Protein AF-A0A8J3I7W9-F1 (afdb_monomer_lite)

Foldseek 3Di:
DFKWKDKADWKFKPDADDPLLQVQQQLLQVAFDDQFDVVLCVPFDQPSCVVLPHDCDGSSRSGRGDDDPVVVVVGHDPVVVVVVVCVVVVNDDDDRDCDQHGGAQFHQDDNRRITDGNRDIRDGSNLVSLLVCLVPPQVVVPMFIFDKMWMAIPVGFTWMWGADRSDTDTGGPPPPPDDDDPDPDDQPFFDKDKAKAQAEDPVRCVLLVVQVKDWAFPDVVSTIIIIIHRARPCCCVVPVDGQWDQDPAAAIGRVVSRFTWGFPDPPPDDDPPCPDPVCVPRYGHYTGGVVVDDDPPPPDDDDPPDDDDDD

pLDDT: mean 76.32, std 18.34, range [37.91, 98.06]

Organism: NCBI:txid2778364

Radius of gyration: 23.94 Å; chains: 1; bounding box: 58×80×58 Å

Structure (mmCIF, N/CA/C/O backbone):
data_AF-A0A8J3I7W9-F1
#
_entry.id   AF-A0A8J3I7W9-F1
#
loop_
_atom_site.group_PDB
_atom_site.id
_atom_site.type_symbol
_atom_site.label_atom_id
_atom_site.label_alt_id
_atom_site.label_comp_id
_atom_site.label_asym_id
_atom_site.label_entity_id
_atom_site.label_seq_id
_atom_site.pdbx_PDB_ins_code
_atom_site.Cartn_x
_atom_site.Cartn_y
_atom_site.Cartn_z
_atom_site.occupancy
_atom_site.B_iso_or_equiv
_atom_site.auth_seq_id
_atom_site.auth_comp_id
_atom_site.auth_asym_id
_atom_site.auth_atom_id
_atom_site.pdbx_PDB_model_num
ATOM 1 N N . MET A 1 1 ? 22.802 6.403 -8.509 1.00 45.03 1 MET A N 1
ATOM 2 C CA . MET A 1 1 ? 22.038 6.457 -9.773 1.00 45.03 1 MET A CA 1
ATOM 3 C C . MET A 1 1 ? 20.925 5.438 -9.642 1.00 45.03 1 MET A C 1
ATOM 5 O O . MET A 1 1 ? 21.247 4.291 -9.366 1.00 45.03 1 MET A O 1
ATOM 9 N N . GLY A 1 2 ? 19.664 5.871 -9.672 1.00 52.25 2 GLY A N 1
ATOM 10 C CA . GLY A 1 2 ? 18.525 4.951 -9.633 1.00 52.25 2 GLY A CA 1
ATOM 11 C C . GLY A 1 2 ? 18.174 4.501 -11.043 1.00 52.25 2 GLY A C 1
ATOM 12 O O . GLY A 1 2 ? 18.431 5.254 -11.973 1.00 52.25 2 GLY A O 1
ATOM 13 N N . TYR A 1 3 ? 17.672 3.278 -11.182 1.00 67.12 3 TYR A N 1
ATOM 14 C CA . TYR A 1 3 ? 17.118 2.776 -12.436 1.00 67.12 3 TYR A CA 1
ATOM 15 C C . TYR A 1 3 ? 15.605 2.870 -12.311 1.00 67.12 3 TYR A C 1
ATOM 17 O O . TYR A 1 3 ? 15.030 2.114 -11.519 1.00 67.12 3 TYR A O 1
ATOM 25 N N . ASP A 1 4 ? 14.969 3.785 -13.039 1.00 80.94 4 ASP A N 1
ATOM 26 C CA . ASP A 1 4 ? 13.511 3.835 -13.031 1.00 80.94 4 ASP A CA 1
ATOM 27 C C . ASP A 1 4 ? 12.935 2.722 -13.911 1.00 80.94 4 ASP A C 1
ATOM 29 O O . ASP A 1 4 ? 13.456 2.374 -14.975 1.00 80.94 4 ASP A O 1
ATOM 33 N N . ARG A 1 5 ? 11.878 2.085 -13.400 1.00 86.25 5 ARG A N 1
ATOM 34 C CA . ARG A 1 5 ? 11.118 1.052 -14.102 1.00 86.25 5 ARG A CA 1
ATOM 35 C C . ARG A 1 5 ? 9.643 1.371 -13.985 1.00 86.25 5 ARG A C 1
ATOM 37 O O . ARG A 1 5 ? 9.136 1.549 -12.882 1.00 86.25 5 ARG A O 1
ATOM 44 N N . THR A 1 6 ? 8.964 1.390 -15.121 1.00 89.00 6 THR A N 1
ATOM 45 C CA . THR A 1 6 ? 7.510 1.502 -15.198 1.00 89.00 6 THR A CA 1
ATOM 46 C C . THR A 1 6 ? 6.916 0.106 -15.258 1.00 89.00 6 THR A C 1
ATOM 48 O O . THR A 1 6 ? 7.375 -0.717 -16.047 1.00 89.00 6 THR A O 1
ATOM 51 N N . PHE A 1 7 ? 5.882 -0.161 -14.463 1.00 92.50 7 PHE A N 1
ATOM 52 C CA . PHE A 1 7 ? 5.172 -1.439 -14.462 1.00 92.50 7 PHE A CA 1
ATOM 53 C C . PHE A 1 7 ? 3.758 -1.260 -15.023 1.00 92.50 7 PHE A C 1
ATOM 55 O O . PHE A 1 7 ? 3.056 -0.316 -14.668 1.00 92.50 7 PHE A O 1
ATOM 62 N N . ARG A 1 8 ? 3.317 -2.163 -15.904 1.00 91.75 8 ARG A N 1
ATOM 63 C CA . ARG A 1 8 ? 1.989 -2.118 -16.535 1.00 91.75 8 ARG A CA 1
ATOM 64 C C . ARG A 1 8 ? 1.266 -3.451 -16.390 1.00 91.75 8 ARG A C 1
ATOM 66 O O . ARG A 1 8 ? 1.802 -4.501 -16.745 1.00 91.75 8 ARG A O 1
ATOM 73 N N . GLY A 1 9 ? 0.030 -3.389 -15.905 1.00 92.25 9 GLY A N 1
ATOM 74 C CA . GLY A 1 9 ? -0.808 -4.550 -15.607 1.00 92.25 9 GLY A CA 1
ATOM 75 C C . GLY A 1 9 ? -0.989 -4.770 -14.107 1.00 92.25 9 GLY A C 1
ATOM 76 O O . GLY A 1 9 ? -0.618 -3.934 -13.283 1.00 92.25 9 GLY A O 1
ATOM 77 N N . PHE A 1 10 ? -1.571 -5.912 -13.759 1.00 95.69 10 PHE A N 1
ATOM 78 C CA . PHE A 1 10 ? -1.872 -6.301 -12.386 1.00 95.69 10 PHE A CA 1
ATOM 79 C C . PHE A 1 10 ? -1.872 -7.824 -12.248 1.00 95.69 10 PHE A C 1
ATOM 81 O O . PHE A 1 10 ? -2.013 -8.560 -13.226 1.00 95.69 10 PHE A O 1
ATOM 88 N N . PHE A 1 11 ? -1.740 -8.287 -11.012 1.00 96.19 11 PHE A N 1
ATOM 89 C CA . PHE A 1 11 ? -1.924 -9.682 -10.643 1.00 96.19 11 PHE A CA 1
ATOM 90 C C . PHE A 1 11 ? -3.308 -9.852 -10.020 1.00 96.19 11 PHE A C 1
ATOM 92 O O . PHE A 1 11 ? -3.643 -9.152 -9.067 1.00 96.19 11 PHE A O 1
ATOM 99 N N . GLY A 1 12 ? -4.116 -10.756 -10.560 1.00 95.88 12 GLY A N 1
ATOM 100 C CA . GLY A 1 12 ? -5.440 -11.071 -10.042 1.00 95.88 12 GLY A CA 1
ATOM 101 C C . GLY A 1 12 ? -5.366 -11.973 -8.815 1.00 95.88 12 GLY A C 1
ATOM 102 O O . GLY A 1 12 ? -4.557 -12.903 -8.762 1.00 95.88 12 GLY A O 1
ATOM 103 N N . LEU A 1 13 ? -6.238 -11.698 -7.850 1.00 96.69 13 LEU A N 1
ATOM 104 C CA . LEU A 1 13 ? -6.523 -12.577 -6.724 1.00 96.69 13 LEU A CA 1
ATOM 105 C C . LEU A 1 13 ? -7.702 -13.490 -7.073 1.00 96.69 13 LEU A C 1
ATOM 107 O O . LEU A 1 13 ? -8.622 -13.094 -7.788 1.00 96.69 13 LEU A O 1
ATOM 111 N N . ASP A 1 14 ? -7.698 -14.709 -6.542 1.00 96.00 14 ASP A N 1
ATOM 112 C CA . ASP A 1 14 ? -8.784 -15.682 -6.723 1.00 96.00 14 ASP A CA 1
ATOM 113 C C . ASP A 1 14 ? -10.120 -15.232 -6.102 1.00 96.00 14 ASP A C 1
ATOM 115 O O . ASP A 1 14 ? -11.193 -15.679 -6.512 1.00 96.00 14 ASP A O 1
ATOM 119 N N . LYS A 1 15 ? -10.056 -14.328 -5.122 1.00 96.56 15 LYS A N 1
ATOM 120 C CA . LYS A 1 15 ? -11.194 -13.683 -4.459 1.00 96.56 15 LYS A CA 1
ATOM 121 C C . LYS A 1 15 ? -10.769 -12.329 -3.885 1.00 96.56 15 LYS A C 1
ATOM 123 O O . LYS A 1 15 ? -9.585 -12.085 -3.664 1.00 96.56 15 LYS A O 1
ATOM 128 N N . ALA A 1 16 ? -11.738 -11.452 -3.628 1.00 97.25 16 ALA A N 1
ATOM 129 C CA . ALA A 1 16 ? -11.467 -10.138 -3.050 1.00 97.25 16 ALA A CA 1
ATOM 130 C C . ALA A 1 16 ? -10.893 -10.247 -1.626 1.00 97.25 16 ALA A C 1
ATOM 132 O O . ALA A 1 16 ? -11.399 -11.029 -0.817 1.00 97.25 16 ALA A O 1
ATOM 133 N N . LEU A 1 17 ? -9.878 -9.433 -1.320 1.00 96.94 17 LEU A N 1
ATOM 134 C CA . LEU A 1 17 ? -9.385 -9.229 0.043 1.00 96.94 17 LEU A CA 1
ATOM 135 C C . LEU A 1 17 ? -10.518 -8.761 0.960 1.00 96.94 17 LEU A C 1
ATOM 137 O O . LEU A 1 17 ? -11.360 -7.956 0.558 1.00 96.94 17 LEU A O 1
ATOM 141 N N . GLN A 1 18 ? -10.488 -9.197 2.219 1.00 97.25 18 GLN A N 1
ATOM 142 C CA . GLN A 1 18 ? -11.344 -8.590 3.236 1.00 97.25 18 GLN A CA 1
ATOM 143 C C . GLN A 1 18 ? -10.981 -7.104 3.411 1.00 97.25 18 GLN A C 1
ATOM 145 O O . GLN A 1 18 ? -9.807 -6.743 3.233 1.00 97.25 18 GLN A O 1
ATOM 150 N N . PRO A 1 19 ? -11.941 -6.234 3.773 1.00 95.94 19 PRO A N 1
ATOM 151 C CA . PRO A 1 19 ? -11.688 -4.803 3.940 1.00 95.94 19 PRO A CA 1
ATOM 152 C C . PRO A 1 19 ? -10.498 -4.499 4.859 1.00 95.94 19 PRO A C 1
ATOM 154 O O . PRO A 1 19 ? -9.655 -3.663 4.533 1.00 95.94 19 PRO A O 1
ATOM 157 N N . GLU A 1 20 ? -10.368 -5.237 5.959 1.00 96.06 20 GLU A N 1
ATOM 158 C CA . GLU A 1 20 ? -9.312 -5.083 6.960 1.00 96.06 20 GLU A CA 1
ATOM 159 C C . GLU A 1 20 ? -7.936 -5.474 6.406 1.00 96.06 20 GLU A C 1
ATOM 161 O O . GLU A 1 20 ? -6.943 -4.789 6.646 1.00 96.06 20 GLU A O 1
ATOM 166 N N . GLN A 1 21 ? -7.879 -6.540 5.603 1.00 98.06 21 GLN A N 1
ATOM 167 C CA . GLN A 1 21 ? -6.661 -6.993 4.925 1.00 98.06 21 GLN A CA 1
ATOM 168 C C . GLN A 1 21 ? -6.229 -6.005 3.843 1.00 98.06 21 GLN A C 1
ATOM 170 O O . GLN A 1 21 ? -5.045 -5.685 3.732 1.00 98.06 21 GLN A O 1
ATOM 175 N N . SER A 1 22 ? -7.184 -5.474 3.071 1.00 96.94 22 SER A N 1
ATOM 176 C CA . SER A 1 22 ? -6.886 -4.431 2.092 1.00 96.94 22 SER A CA 1
ATOM 177 C C . SER A 1 22 ? -6.396 -3.153 2.770 1.00 96.94 22 SER A C 1
ATOM 179 O O . SER A 1 22 ? -5.474 -2.530 2.246 1.00 96.94 22 SER A O 1
ATOM 181 N N . ALA A 1 23 ? -6.990 -2.751 3.896 1.00 95.06 23 ALA A N 1
ATOM 182 C CA . ALA A 1 23 ? -6.557 -1.580 4.654 1.00 95.06 23 ALA A CA 1
ATOM 183 C C . ALA A 1 23 ? -5.145 -1.775 5.225 1.00 95.06 23 ALA A C 1
ATOM 185 O O . ALA A 1 23 ? -4.295 -0.899 5.067 1.00 95.06 23 ALA A O 1
ATOM 186 N N . TYR A 1 24 ? -4.867 -2.949 5.804 1.00 97.88 24 TYR A N 1
ATOM 187 C CA . TYR A 1 24 ? -3.535 -3.306 6.289 1.00 97.88 24 TYR A CA 1
ATOM 188 C C . TYR A 1 24 ? -2.482 -3.242 5.178 1.00 97.88 24 TYR A C 1
ATOM 190 O O . TYR A 1 24 ? -1.475 -2.562 5.344 1.00 97.88 24 TYR A O 1
ATOM 198 N N . LEU A 1 25 ? -2.714 -3.894 4.030 1.00 97.75 25 LEU A N 1
ATOM 199 C CA . LEU A 1 25 ? -1.736 -3.917 2.937 1.00 97.75 25 LEU A CA 1
ATOM 200 C C . LEU A 1 25 ? -1.480 -2.527 2.343 1.00 97.75 25 LEU A C 1
ATOM 202 O O . LEU A 1 25 ? -0.339 -2.216 2.022 1.00 97.75 25 LEU A O 1
ATOM 206 N N . ARG A 1 26 ? -2.505 -1.672 2.234 1.00 95.19 26 ARG A N 1
ATOM 207 C CA . ARG A 1 26 ? -2.312 -0.272 1.813 1.00 95.19 26 ARG A CA 1
ATOM 208 C C . ARG A 1 26 ? -1.431 0.484 2.797 1.00 95.19 26 ARG A C 1
ATOM 210 O O . ARG A 1 26 ? -0.467 1.132 2.397 1.00 95.19 26 ARG A O 1
ATOM 217 N N . ARG A 1 27 ? -1.717 0.352 4.093 1.00 94.56 27 ARG A N 1
ATOM 218 C CA . ARG A 1 27 ? -0.902 1.006 5.112 1.00 94.56 27 ARG A CA 1
ATOM 219 C C . ARG A 1 27 ? 0.531 0.482 5.103 1.00 94.56 27 ARG A C 1
ATOM 221 O O . ARG A 1 27 ? 1.465 1.268 5.191 1.00 94.56 27 ARG A O 1
ATOM 228 N N . PHE A 1 28 ? 0.702 -0.828 4.958 1.00 96.12 28 PHE A N 1
ATOM 229 C CA . PHE A 1 28 ? 2.002 -1.478 4.848 1.00 96.12 28 PHE A CA 1
ATOM 230 C C . PHE A 1 28 ? 2.850 -0.846 3.737 1.00 96.12 28 PHE A C 1
ATOM 232 O O . PHE A 1 28 ? 3.983 -0.460 4.001 1.00 96.12 28 PHE A O 1
ATOM 239 N N . THR A 1 29 ? 2.286 -0.646 2.541 1.00 94.06 29 THR A N 1
ATOM 240 C CA . THR A 1 29 ? 2.997 -0.046 1.395 1.00 94.06 29 THR A CA 1
ATOM 241 C C . THR A 1 29 ? 3.353 1.433 1.574 1.00 94.06 29 THR A C 1
ATOM 243 O O . THR A 1 29 ? 4.375 1.891 1.072 1.00 94.06 29 THR A O 1
ATOM 246 N N . GLU A 1 30 ? 2.560 2.190 2.338 1.00 90.56 30 GLU A N 1
ATOM 247 C CA . GLU A 1 30 ? 2.842 3.606 2.628 1.00 90.56 30 GLU A CA 1
ATOM 248 C C . GLU A 1 30 ? 4.037 3.799 3.564 1.00 90.56 30 GLU A C 1
ATOM 250 O O . GLU A 1 30 ? 4.596 4.898 3.659 1.00 90.56 30 GLU A O 1
ATOM 255 N N . MET A 1 31 ? 4.423 2.757 4.298 1.00 89.31 31 MET A N 1
ATOM 256 C CA . MET A 1 31 ? 5.485 2.861 5.281 1.00 89.31 31 MET A CA 1
ATOM 257 C C . MET A 1 31 ? 6.861 2.615 4.678 1.00 89.31 31 MET A C 1
ATOM 259 O O . MET A 1 31 ? 7.044 1.959 3.654 1.00 89.31 31 MET A O 1
ATOM 263 N N . ARG A 1 32 ? 7.874 3.142 5.365 1.00 88.25 32 ARG A N 1
ATOM 264 C CA . ARG A 1 32 ? 9.252 2.729 5.135 1.00 88.25 32 ARG A CA 1
ATOM 265 C C . ARG A 1 32 ? 9.526 1.447 5.921 1.00 88.25 32 ARG A C 1
ATOM 267 O O . ARG A 1 32 ? 9.362 1.416 7.147 1.00 88.25 32 ARG A O 1
ATOM 274 N N . HIS A 1 33 ? 9.979 0.416 5.220 1.00 89.25 33 HIS A N 1
ATOM 275 C CA . HIS A 1 33 ? 10.367 -0.859 5.808 1.00 89.25 33 HIS A CA 1
ATOM 276 C C . HIS A 1 33 ? 11.835 -0.817 6.217 1.00 89.25 33 HIS A C 1
ATOM 278 O O . HIS A 1 33 ? 12.742 -0.812 5.386 1.00 89.25 33 HIS A O 1
ATOM 284 N N . VAL A 1 34 ? 12.042 -0.744 7.524 1.00 85.69 34 VAL A N 1
ATOM 285 C CA . VAL A 1 34 ? 13.330 -0.872 8.197 1.00 85.69 34 VAL A CA 1
ATOM 286 C C . VAL A 1 34 ? 13.111 -1.754 9.423 1.00 85.69 34 VAL A C 1
ATOM 288 O O . VAL A 1 34 ? 12.000 -1.736 9.973 1.00 85.69 34 VAL A O 1
ATOM 291 N N . PRO A 1 35 ? 14.113 -2.547 9.834 1.00 85.44 35 PRO A N 1
ATOM 292 C CA . PRO A 1 35 ? 14.111 -3.162 11.149 1.00 85.44 35 PRO A CA 1
ATOM 293 C C . PRO A 1 35 ? 13.814 -2.123 12.227 1.00 85.44 35 PRO A C 1
ATOM 295 O O . PRO A 1 35 ? 14.180 -0.959 12.119 1.00 85.44 35 PRO A O 1
ATOM 298 N N . ARG A 1 36 ? 13.099 -2.527 13.264 1.00 85.38 36 ARG A N 1
ATOM 299 C CA . ARG A 1 36 ? 12.769 -1.664 14.395 1.00 85.38 36 ARG A CA 1
ATOM 300 C C . ARG A 1 36 ? 12.924 -2.440 15.685 1.00 85.38 36 ARG A C 1
ATOM 302 O O . ARG A 1 36 ? 12.766 -3.659 15.722 1.00 85.38 36 ARG A O 1
ATOM 309 N N . ASN A 1 37 ? 13.209 -1.720 16.761 1.00 85.38 37 ASN A N 1
ATOM 310 C CA . ASN A 1 37 ? 13.285 -2.298 18.090 1.00 85.38 37 ASN A CA 1
ATOM 311 C C . ASN A 1 37 ? 11.894 -2.781 18.537 1.00 85.38 37 ASN A C 1
ATOM 313 O O . ASN A 1 37 ? 11.012 -1.987 18.869 1.00 85.38 37 ASN A O 1
ATOM 317 N N . GLU A 1 38 ? 11.711 -4.101 18.569 1.00 85.69 38 GLU A N 1
ATOM 318 C CA . GLU A 1 38 ? 10.443 -4.734 18.933 1.00 85.69 38 GLU A CA 1
ATOM 319 C C . GLU A 1 38 ? 9.966 -4.378 20.343 1.00 85.69 38 GLU A C 1
ATOM 321 O O . GLU A 1 38 ? 8.763 -4.278 20.573 1.00 85.69 38 GLU A O 1
ATOM 326 N N . GLU A 1 39 ? 10.882 -4.207 21.300 1.00 87.19 39 GLU A N 1
ATOM 327 C CA . GLU A 1 39 ? 10.522 -3.910 22.687 1.00 87.19 39 GLU A CA 1
ATOM 328 C C . GLU A 1 39 ? 9.852 -2.542 22.797 1.00 87.19 39 GLU A C 1
ATOM 330 O O . GLU A 1 39 ? 8.829 -2.412 23.469 1.00 87.19 39 GLU A O 1
ATOM 335 N N . LEU A 1 40 ? 10.371 -1.558 22.062 1.00 88.12 40 LEU A N 1
ATOM 336 C CA . LEU A 1 40 ? 9.781 -0.227 21.985 1.00 88.12 40 LEU A CA 1
ATOM 337 C C . LEU A 1 40 ? 8.457 -0.240 21.203 1.00 88.12 40 LEU A C 1
ATOM 339 O O . LEU A 1 40 ? 7.496 0.412 21.611 1.00 88.12 40 LEU A O 1
ATOM 343 N N . LEU A 1 41 ? 8.363 -1.039 20.132 1.00 90.19 41 LEU A N 1
ATOM 344 C CA . LEU A 1 41 ? 7.139 -1.166 19.330 1.00 90.19 41 LEU A CA 1
ATOM 345 C C . LEU A 1 41 ? 5.957 -1.779 20.096 1.00 90.19 41 LEU A C 1
ATOM 347 O O . LEU A 1 41 ? 4.811 -1.463 19.784 1.00 90.19 41 LEU A O 1
ATOM 351 N N . ARG A 1 42 ? 6.191 -2.634 21.104 1.00 90.25 42 ARG A N 1
ATOM 352 C CA . ARG A 1 42 ? 5.105 -3.265 21.888 1.00 90.25 42 ARG A CA 1
ATOM 353 C C . ARG A 1 42 ? 4.186 -2.257 22.576 1.00 90.25 42 ARG A C 1
ATOM 355 O O . ARG A 1 42 ? 3.028 -2.583 22.821 1.00 90.25 42 ARG A O 1
ATOM 362 N N . GLY A 1 43 ? 4.697 -1.069 22.900 1.00 89.31 43 GLY A N 1
ATOM 363 C CA . GLY A 1 43 ? 3.921 0.000 23.525 1.00 89.31 43 GLY A CA 1
ATOM 364 C C . GLY A 1 43 ? 3.102 0.843 22.546 1.00 89.31 43 GLY A C 1
ATOM 365 O O . GLY A 1 43 ? 2.327 1.684 22.994 1.00 89.31 43 GLY A O 1
ATOM 366 N N . ILE A 1 44 ? 3.266 0.647 21.234 1.00 92.12 44 ILE A N 1
ATOM 367 C CA . ILE A 1 44 ? 2.685 1.519 20.211 1.00 92.12 44 ILE A CA 1
ATOM 368 C C . ILE A 1 44 ? 1.432 0.864 19.608 1.00 92.12 44 ILE A C 1
ATOM 370 O O . ILE A 1 44 ? 1.502 -0.279 19.142 1.00 92.12 44 ILE A O 1
ATOM 374 N N . PRO A 1 45 ? 0.278 1.561 19.590 1.00 93.00 45 PRO A N 1
ATOM 375 C CA . PRO A 1 45 ? -0.937 1.047 18.973 1.00 93.00 45 PRO A CA 1
ATOM 376 C C . PRO A 1 45 ? -0.759 0.746 17.482 1.00 93.00 45 PRO A C 1
ATOM 378 O O . PRO A 1 45 ? -0.299 1.580 16.704 1.00 93.00 45 PRO A O 1
ATOM 381 N N . ASP A 1 46 ? -1.193 -0.444 17.078 1.00 95.06 46 ASP A N 1
ATOM 382 C CA . ASP A 1 46 ? -1.191 -0.885 15.683 1.00 95.06 46 ASP A CA 1
ATOM 383 C C . ASP A 1 46 ? -2.487 -1.654 15.381 1.00 95.06 46 ASP A C 1
ATOM 385 O O . ASP A 1 46 ? -2.499 -2.891 15.326 1.00 95.06 46 ASP A O 1
ATOM 389 N N . PRO A 1 47 ? -3.620 -0.930 15.296 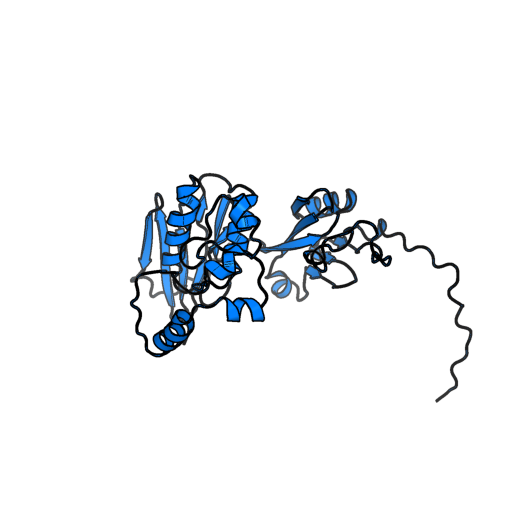1.00 94.06 47 PRO A N 1
ATOM 390 C CA . PRO A 1 47 ? -4.938 -1.545 15.221 1.00 94.06 47 PRO A CA 1
ATOM 391 C C . PRO A 1 47 ? -5.129 -2.358 13.938 1.00 94.06 47 PRO A C 1
ATOM 393 O O . PRO A 1 47 ? -5.744 -3.415 14.002 1.00 94.06 47 PRO A O 1
ATOM 396 N N . LEU A 1 48 ? -4.566 -1.930 12.800 1.00 94.25 48 LEU A N 1
ATOM 397 C CA . LEU A 1 48 ? -4.691 -2.656 11.532 1.00 94.25 48 LEU A CA 1
ATOM 398 C C . LEU A 1 48 ? -3.996 -4.017 11.588 1.00 94.25 48 LEU A C 1
ATOM 400 O O . LEU A 1 48 ? -4.610 -5.024 11.243 1.00 94.25 48 LEU A O 1
ATOM 404 N N . ARG A 1 49 ? -2.753 -4.073 12.084 1.00 97.25 49 ARG A N 1
ATOM 405 C CA . ARG A 1 49 ? -2.022 -5.335 12.268 1.00 97.25 49 ARG A CA 1
ATOM 406 C C . ARG A 1 49 ? -2.758 -6.289 13.206 1.00 97.25 49 ARG A C 1
ATOM 408 O O . ARG A 1 49 ? -2.859 -7.482 12.920 1.00 97.25 49 ARG A O 1
ATOM 415 N N . ALA A 1 50 ? -3.266 -5.768 14.326 1.00 95.69 50 ALA A N 1
ATOM 416 C CA . ALA A 1 50 ? -4.021 -6.561 15.292 1.00 95.69 50 ALA A CA 1
ATOM 417 C C . ALA A 1 50 ? -5.323 -7.107 14.685 1.00 95.69 50 ALA A C 1
ATOM 419 O O . ALA A 1 50 ? -5.659 -8.270 14.905 1.00 95.69 50 ALA A O 1
ATOM 420 N N . LEU A 1 51 ? -6.014 -6.293 13.886 1.00 94.75 51 LEU A N 1
ATOM 421 C CA . LEU A 1 51 ? -7.272 -6.643 13.232 1.00 94.75 51 LEU A CA 1
ATOM 422 C C . LEU A 1 51 ? -7.113 -7.790 12.224 1.00 94.75 51 LEU A C 1
ATOM 424 O O . LEU A 1 51 ? -7.983 -8.652 12.141 1.00 94.75 51 LEU A O 1
ATOM 428 N N . VAL A 1 52 ? -5.980 -7.854 11.519 1.00 96.94 52 VAL A N 1
ATOM 429 C CA . VAL A 1 52 ? -5.653 -8.966 10.604 1.00 96.94 52 VAL A CA 1
ATOM 430 C C . VAL A 1 52 ? -4.941 -10.140 11.291 1.00 96.94 52 VAL A C 1
ATOM 432 O O . VAL A 1 52 ? -4.506 -11.079 10.623 1.00 96.94 52 VAL A O 1
ATOM 435 N N . GLY A 1 53 ? -4.814 -10.104 12.622 1.00 96.38 53 GLY A N 1
ATOM 436 C CA . GLY A 1 53 ? -4.275 -11.201 13.428 1.00 96.38 53 GLY A CA 1
ATOM 437 C C . GLY A 1 53 ? -2.769 -11.437 13.285 1.00 96.38 53 GLY A C 1
ATOM 438 O O . GLY A 1 53 ? -2.296 -12.525 13.615 1.00 96.38 53 GLY A O 1
ATOM 439 N N . LEU A 1 54 ? -2.003 -10.457 12.796 1.00 96.50 54 LEU A N 1
ATOM 440 C CA . LEU A 1 54 ? -0.557 -10.602 12.619 1.00 96.50 54 LEU A CA 1
ATOM 441 C C . LEU A 1 54 ? 0.205 -10.292 13.923 1.00 96.50 54 LEU A C 1
ATOM 443 O O . LEU A 1 54 ? -0.144 -9.344 14.637 1.00 96.50 54 LEU A O 1
ATOM 447 N N . PRO A 1 55 ? 1.283 -11.032 14.251 1.00 95.69 55 PRO A N 1
ATOM 448 C CA . PRO A 1 55 ? 2.203 -10.644 15.324 1.00 95.69 55 PRO A CA 1
ATOM 449 C C . PRO A 1 55 ? 2.993 -9.388 14.918 1.00 95.69 55 PRO A C 1
ATOM 451 O O . PRO A 1 55 ? 2.889 -8.947 13.782 1.00 95.69 55 PRO A O 1
ATOM 454 N N . LEU A 1 56 ? 3.813 -8.809 15.804 1.00 93.12 56 LEU A N 1
ATOM 455 C CA . LEU A 1 56 ? 4.735 -7.725 15.403 1.00 93.12 56 LEU A CA 1
ATOM 456 C C . LEU A 1 56 ? 5.752 -8.183 14.340 1.00 93.12 56 LEU A C 1
ATOM 458 O O . LEU A 1 56 ? 6.120 -7.401 13.465 1.00 93.12 56 LEU A O 1
ATOM 462 N N . GLY A 1 57 ? 6.151 -9.458 14.390 1.00 91.69 57 GLY A N 1
ATOM 463 C CA . GLY A 1 57 ? 7.191 -10.018 13.531 1.00 91.69 57 GLY A CA 1
ATOM 464 C C . GLY A 1 57 ? 8.599 -9.611 13.973 1.00 91.69 57 GLY A C 1
ATOM 465 O O . GLY A 1 57 ? 8.765 -8.690 14.774 1.00 91.69 57 GLY A O 1
ATOM 466 N N . GLU A 1 58 ? 9.599 -10.314 13.443 1.00 87.75 58 GLU A N 1
ATOM 467 C CA . GLU A 1 58 ? 11.011 -10.027 13.707 1.00 87.75 58 GLU A CA 1
ATOM 468 C C . GLU A 1 58 ? 11.359 -8.600 13.260 1.00 87.75 58 GLU A C 1
ATOM 470 O O . GLU A 1 58 ? 10.983 -8.170 12.165 1.00 87.75 58 GLU A O 1
ATOM 475 N N . GLY A 1 59 ? 11.980 -7.835 14.159 1.00 85.81 59 GLY A N 1
ATOM 476 C CA . GLY A 1 59 ? 12.254 -6.400 14.030 1.00 85.81 59 GLY A CA 1
ATOM 477 C C . GLY A 1 59 ? 11.058 -5.570 13.573 1.00 85.81 59 GLY A C 1
ATOM 478 O O . GLY A 1 59 ? 11.225 -4.603 12.829 1.00 85.81 59 GLY A O 1
ATOM 479 N N . GLY A 1 60 ? 9.845 -5.957 13.976 1.00 90.50 60 GLY A N 1
ATOM 480 C CA . GLY A 1 60 ? 8.630 -5.218 13.654 1.00 90.50 60 GLY A CA 1
ATOM 481 C C . GLY A 1 60 ? 8.218 -5.295 12.185 1.00 90.50 60 GLY A C 1
ATOM 482 O O . GLY A 1 60 ? 7.559 -4.377 11.702 1.00 90.50 60 GLY A O 1
ATOM 483 N N . MET A 1 61 ? 8.591 -6.352 11.455 1.00 92.06 61 MET A N 1
ATOM 484 C CA . MET A 1 61 ? 8.330 -6.455 10.013 1.00 92.06 61 MET A CA 1
ATOM 485 C C . MET A 1 61 ? 6.861 -6.382 9.588 1.00 92.06 61 MET A C 1
ATOM 487 O O . MET A 1 61 ? 6.592 -6.078 8.429 1.00 92.06 61 MET A O 1
ATOM 491 N N . TYR A 1 62 ? 5.918 -6.628 10.498 1.00 95.69 62 TYR A N 1
ATOM 492 C CA . TYR A 1 62 ? 4.482 -6.507 10.228 1.00 95.69 62 TYR A CA 1
ATOM 493 C C . TYR A 1 62 ? 3.848 -5.269 10.857 1.00 95.69 62 TYR A C 1
ATOM 495 O O . TYR A 1 62 ? 2.633 -5.095 10.751 1.00 95.69 62 TYR A O 1
ATOM 503 N N . PHE A 1 63 ? 4.635 -4.440 11.540 1.00 95.00 63 PHE A N 1
ATOM 504 C CA . PHE A 1 63 ? 4.148 -3.210 12.141 1.00 95.00 63 PHE A CA 1
ATOM 505 C C . PHE A 1 63 ? 3.596 -2.276 11.058 1.00 95.00 63 PHE A C 1
ATOM 507 O O . PHE A 1 63 ? 4.208 -2.147 10.002 1.00 95.00 63 PHE A O 1
ATOM 514 N N . THR A 1 64 ? 2.456 -1.635 11.325 1.00 94.69 64 THR A N 1
ATOM 515 C CA . THR A 1 64 ? 1.798 -0.637 10.454 1.00 94.69 64 THR A CA 1
ATOM 516 C C . THR A 1 64 ? 1.319 0.614 11.198 1.00 94.69 64 THR A C 1
ATOM 518 O O . THR A 1 64 ? 0.647 1.473 10.615 1.00 94.69 64 THR A O 1
ATOM 521 N N . GLY A 1 65 ? 1.656 0.726 12.486 1.00 89.69 65 GLY A N 1
ATOM 522 C CA . GLY A 1 65 ? 1.205 1.813 13.348 1.00 89.69 65 GLY A CA 1
ATOM 523 C C . GLY A 1 65 ? 1.696 3.191 12.898 1.00 89.69 65 GLY A C 1
ATOM 524 O O . GLY A 1 65 ? 2.681 3.339 12.172 1.00 89.69 65 GLY A O 1
ATOM 525 N N . MET A 1 66 ? 0.980 4.226 13.334 1.00 81.25 66 MET A N 1
ATOM 526 C CA . MET A 1 66 ? 1.370 5.615 13.105 1.00 81.25 66 MET A CA 1
ATOM 527 C C . MET A 1 66 ? 2.474 5.992 14.091 1.00 81.25 66 MET A C 1
ATOM 529 O O . MET A 1 66 ? 2.282 5.905 15.302 1.00 81.25 66 MET A O 1
ATOM 533 N N . ILE A 1 67 ? 3.614 6.419 13.564 1.00 82.38 67 ILE A N 1
ATOM 534 C CA . ILE A 1 67 ? 4.737 6.956 14.329 1.00 82.38 67 ILE A CA 1
ATOM 535 C C . ILE A 1 67 ? 5.162 8.265 13.669 1.00 82.38 67 ILE A C 1
ATOM 537 O O . ILE A 1 67 ? 5.140 8.370 12.440 1.00 82.38 67 ILE A O 1
ATOM 541 N N . ASP A 1 68 ? 5.480 9.274 14.474 1.00 82.50 68 ASP A N 1
ATOM 542 C CA . ASP A 1 68 ? 6.094 10.502 13.969 1.00 82.50 68 ASP A CA 1
ATOM 543 C C . ASP A 1 68 ? 7.582 10.275 13.643 1.00 82.50 68 ASP A C 1
ATOM 545 O O . ASP A 1 68 ? 8.146 9.213 13.921 1.00 82.50 68 ASP A O 1
ATOM 549 N N . GLU A 1 69 ? 8.213 11.254 12.993 1.00 77.56 69 GLU A N 1
ATOM 550 C CA . GLU A 1 69 ? 9.609 11.142 12.553 1.00 77.56 69 GLU A CA 1
ATOM 551 C C . GLU A 1 69 ? 10.590 11.006 13.726 1.00 77.56 69 GLU A C 1
ATOM 553 O O . GLU A 1 69 ? 11.559 10.249 13.632 1.00 77.56 69 GLU A O 1
ATOM 558 N N . ASP A 1 70 ? 10.320 11.694 14.839 1.00 80.31 70 ASP A N 1
ATOM 559 C CA . ASP A 1 70 ? 11.162 11.665 16.037 1.00 80.31 70 ASP A CA 1
ATOM 560 C C . ASP A 1 70 ? 11.129 10.282 16.697 1.00 80.31 70 ASP A C 1
ATOM 562 O O . ASP A 1 70 ? 12.159 9.766 17.146 1.00 80.31 70 ASP A O 1
ATOM 566 N N . LEU A 1 71 ? 9.952 9.658 16.738 1.00 79.81 71 LEU A N 1
ATOM 567 C CA . LEU A 1 71 ? 9.759 8.311 17.244 1.00 79.81 71 LEU A CA 1
ATOM 568 C C . LEU A 1 71 ? 10.307 7.265 16.269 1.00 79.81 71 LEU A C 1
ATOM 570 O O . LEU A 1 71 ? 10.983 6.341 16.713 1.00 79.81 71 LEU A O 1
ATOM 574 N N . ASP A 1 72 ? 10.107 7.412 14.953 1.00 80.56 72 ASP A N 1
ATOM 575 C CA . ASP A 1 72 ? 10.716 6.509 13.961 1.00 80.56 72 ASP A CA 1
ATOM 576 C C . ASP A 1 72 ? 12.245 6.516 14.071 1.00 80.56 72 ASP A C 1
ATOM 578 O O . ASP A 1 72 ? 12.862 5.453 14.026 1.00 80.56 72 ASP A O 1
ATOM 582 N N . ALA A 1 73 ? 12.865 7.676 14.304 1.00 78.38 73 ALA A N 1
ATOM 583 C CA . ALA A 1 73 ? 14.305 7.770 14.525 1.00 78.38 73 ALA A CA 1
ATOM 584 C C . ALA A 1 73 ? 14.768 7.019 15.789 1.00 78.38 73 ALA A C 1
ATOM 586 O O . ALA A 1 73 ? 15.822 6.385 15.764 1.00 78.38 73 ALA A O 1
ATOM 587 N N . GLN A 1 74 ? 13.984 7.053 16.871 1.00 79.00 74 GLN A N 1
ATOM 588 C CA . GLN A 1 74 ? 14.280 6.341 18.123 1.00 79.00 74 GLN A CA 1
ATOM 589 C C . GLN A 1 74 ? 14.044 4.829 18.031 1.00 79.00 74 GLN A C 1
ATOM 591 O O . GLN A 1 74 ? 14.675 4.060 18.755 1.00 79.00 74 GLN A O 1
ATOM 596 N N . LEU A 1 75 ? 13.120 4.402 17.168 1.00 78.81 75 LEU A N 1
ATOM 597 C CA . LEU A 1 75 ? 12.764 2.995 16.990 1.00 78.81 75 LEU A CA 1
ATOM 598 C C . LEU A 1 75 ? 13.770 2.219 16.140 1.00 78.81 75 LEU A C 1
ATOM 600 O O . LEU A 1 75 ? 13.784 0.988 16.210 1.00 78.81 75 LEU A O 1
ATOM 604 N N . ARG A 1 76 ? 14.592 2.906 15.345 1.00 76.62 76 ARG A N 1
ATOM 605 C CA . ARG A 1 76 ? 15.635 2.277 14.526 1.00 76.62 76 ARG A CA 1
ATOM 606 C C . ARG A 1 76 ? 16.676 1.601 15.405 1.00 76.62 76 ARG A C 1
ATOM 608 O O . ARG A 1 76 ? 17.086 2.127 16.441 1.00 76.62 76 ARG A O 1
ATOM 615 N N . THR A 1 77 ? 17.103 0.410 15.007 1.00 65.69 77 THR A N 1
ATOM 616 C CA . THR A 1 77 ? 18.120 -0.330 15.756 1.00 65.69 77 THR A CA 1
ATOM 617 C C . THR A 1 77 ? 19.501 0.297 15.526 1.00 65.69 77 THR A C 1
ATOM 619 O O . THR A 1 77 ? 19.747 0.977 14.530 1.00 65.69 77 THR A O 1
ATOM 622 N N . ALA A 1 78 ? 20.451 0.068 16.439 1.00 57.75 78 ALA A N 1
ATOM 623 C CA . ALA A 1 78 ? 21.846 0.456 16.198 1.00 57.75 78 ALA A CA 1
ATOM 624 C C . ALA A 1 78 ? 22.408 -0.227 14.930 1.00 57.75 78 ALA A C 1
ATOM 626 O O . ALA A 1 78 ? 23.192 0.378 14.199 1.00 57.75 78 ALA A O 1
ATOM 627 N N . GLU A 1 79 ? 21.927 -1.438 14.628 1.00 56.00 79 GLU A N 1
ATOM 628 C CA . GLU A 1 79 ? 22.212 -2.160 13.385 1.00 56.00 79 GLU A CA 1
ATOM 629 C C . GLU A 1 79 ? 21.694 -1.424 12.140 1.00 56.00 79 GLU A C 1
ATOM 631 O O . GLU A 1 79 ? 22.359 -1.482 11.115 1.00 56.00 79 GLU A O 1
ATOM 636 N N . ASP A 1 80 ? 20.597 -0.656 12.197 1.00 56.81 80 ASP A N 1
ATOM 637 C CA . ASP A 1 80 ? 20.158 0.174 11.059 1.00 56.81 80 ASP A CA 1
ATOM 638 C C . ASP A 1 80 ? 21.159 1.283 10.719 1.00 56.81 80 ASP A C 1
ATOM 640 O O . ASP A 1 80 ? 21.359 1.614 9.548 1.00 56.81 80 ASP A O 1
ATOM 644 N N . SER A 1 81 ? 21.812 1.852 11.736 1.00 52.88 81 SER A N 1
ATOM 645 C CA . SER A 1 81 ? 22.846 2.877 11.536 1.00 52.88 81 SER A CA 1
ATOM 646 C C . SER A 1 81 ? 24.098 2.293 10.874 1.00 52.88 81 SER A C 1
ATOM 648 O O . SER A 1 81 ? 24.752 2.964 10.074 1.00 52.88 81 SER A O 1
ATOM 650 N N . GLU A 1 82 ? 24.426 1.034 11.173 1.00 52.25 82 GLU A N 1
ATOM 651 C CA . GLU A 1 82 ? 25.507 0.295 10.512 1.00 52.25 82 GLU A CA 1
ATOM 652 C C . GLU A 1 82 ? 25.087 -0.232 9.132 1.00 52.25 82 GLU A C 1
ATOM 654 O O . GLU A 1 82 ? 25.891 -0.216 8.204 1.00 52.25 82 GLU A O 1
ATOM 659 N N . ARG A 1 83 ? 23.812 -0.592 8.948 1.00 53.38 83 ARG A N 1
ATOM 660 C CA . ARG A 1 83 ? 23.225 -1.011 7.667 1.00 53.38 83 ARG A CA 1
ATOM 661 C C . ARG A 1 83 ? 23.208 0.125 6.647 1.00 53.38 83 ARG A C 1
ATOM 663 O O . ARG A 1 83 ? 23.507 -0.125 5.486 1.00 53.38 83 ARG A O 1
ATOM 670 N N . TRP A 1 84 ? 22.952 1.365 7.075 1.00 50.56 84 TRP A N 1
ATOM 671 C CA . TRP A 1 84 ? 23.109 2.552 6.223 1.00 50.56 84 TRP A CA 1
ATOM 672 C C . TRP A 1 84 ? 24.563 2.734 5.753 1.00 50.56 84 TRP A C 1
ATOM 674 O O . TRP A 1 84 ? 24.807 3.028 4.585 1.00 50.56 84 TRP A O 1
ATOM 684 N N . ARG A 1 85 ? 25.549 2.494 6.632 1.00 46.03 85 ARG A N 1
ATOM 685 C CA . ARG A 1 85 ? 26.972 2.497 6.239 1.00 46.03 85 ARG A CA 1
ATOM 686 C C . ARG A 1 85 ? 27.310 1.341 5.293 1.00 46.03 85 ARG A C 1
ATOM 688 O O . ARG A 1 85 ? 28.059 1.532 4.344 1.00 46.03 85 ARG A O 1
ATOM 695 N N . ALA A 1 86 ? 26.724 0.163 5.499 1.00 50.44 86 ALA A N 1
ATOM 696 C CA . ALA A 1 86 ? 26.905 -0.984 4.612 1.00 50.44 86 ALA A CA 1
ATOM 697 C C . ALA A 1 86 ? 26.235 -0.797 3.233 1.00 50.44 86 ALA A C 1
ATOM 699 O O . ALA A 1 86 ? 26.745 -1.323 2.243 1.00 50.44 86 ALA A O 1
ATOM 700 N N . GLU A 1 87 ? 25.136 -0.032 3.148 1.00 49.53 87 GLU A N 1
ATOM 701 C CA . GLU A 1 87 ? 24.516 0.419 1.890 1.00 49.53 87 GLU A CA 1
ATOM 702 C C . GLU A 1 87 ? 25.465 1.320 1.082 1.00 49.53 87 GLU A C 1
ATOM 704 O O . GLU A 1 87 ? 25.595 1.126 -0.128 1.00 49.53 87 GLU A O 1
ATOM 709 N N . GLU A 1 88 ? 26.177 2.251 1.734 1.00 49.34 88 GLU A N 1
ATOM 710 C CA . GLU A 1 88 ? 27.231 3.057 1.090 1.00 49.34 88 GLU A CA 1
ATOM 711 C C . GLU A 1 88 ? 28.424 2.202 0.624 1.00 49.34 88 GLU A C 1
ATOM 713 O O . GLU A 1 88 ? 29.053 2.512 -0.389 1.00 49.34 88 GLU A O 1
ATOM 718 N N . GLU A 1 89 ? 28.712 1.100 1.321 1.00 43.81 89 GLU A N 1
ATOM 719 C CA . GLU A 1 89 ? 29.846 0.207 1.043 1.00 43.81 89 GLU A CA 1
ATOM 720 C C . GLU A 1 89 ? 29.494 -1.019 0.170 1.00 43.81 89 GLU A C 1
ATOM 722 O O . GLU A 1 89 ? 30.370 -1.821 -0.160 1.00 43.81 89 GLU A O 1
ATOM 727 N N . GLY A 1 90 ? 28.233 -1.175 -0.253 1.00 40.94 90 GLY A N 1
ATOM 728 C CA . GLY A 1 90 ? 27.792 -2.253 -1.151 1.00 40.94 90 GLY A CA 1
ATOM 729 C C . GLY A 1 90 ? 27.857 -3.670 -0.558 1.00 40.94 90 GLY A C 1
ATOM 730 O O . GLY A 1 90 ? 27.862 -4.653 -1.305 1.00 40.94 90 GLY A O 1
ATOM 731 N N . LEU A 1 91 ? 27.908 -3.802 0.770 1.00 39.88 91 LEU A N 1
ATOM 732 C CA . LEU A 1 91 ? 28.071 -5.073 1.483 1.00 39.88 91 LEU A CA 1
ATOM 733 C C . LEU A 1 91 ? 26.714 -5.651 1.920 1.00 39.88 91 LEU A C 1
ATOM 735 O O . LEU A 1 91 ? 26.336 -5.620 3.087 1.00 39.88 91 LEU A O 1
ATOM 739 N N . TRP A 1 92 ? 25.973 -6.232 0.977 1.00 39.94 92 TRP A N 1
ATOM 740 C CA . TRP A 1 92 ? 24.712 -6.926 1.266 1.00 39.94 92 TRP A CA 1
ATOM 741 C C . TRP A 1 92 ? 24.931 -8.363 1.746 1.00 39.94 92 TRP A C 1
ATOM 743 O O . TRP A 1 92 ? 24.860 -9.280 0.929 1.00 39.94 92 TRP A O 1
ATOM 753 N N . ARG A 1 93 ? 25.145 -8.586 3.051 1.00 42.38 93 ARG A N 1
ATOM 754 C CA . ARG A 1 93 ? 24.837 -9.870 3.723 1.00 42.38 93 ARG A CA 1
ATOM 755 C C . ARG A 1 93 ? 24.592 -9.678 5.221 1.00 42.38 93 ARG A C 1
ATOM 757 O O . ARG A 1 93 ? 25.559 -9.545 5.957 1.00 42.38 93 ARG A O 1
ATOM 764 N N . MET A 1 94 ? 23.338 -9.775 5.669 1.00 39.78 94 MET A N 1
ATOM 765 C CA . MET A 1 94 ? 23.001 -10.344 6.982 1.00 39.78 94 MET A CA 1
ATOM 766 C C . MET A 1 94 ? 21.548 -10.842 7.005 1.00 39.78 94 MET A C 1
ATOM 768 O O . MET A 1 94 ? 20.653 -10.232 6.430 1.00 39.78 94 MET A O 1
ATOM 772 N N . GLU A 1 95 ? 21.359 -12.003 7.627 1.00 46.34 95 GLU A N 1
ATOM 773 C CA . GLU A 1 95 ? 20.282 -12.973 7.380 1.00 46.34 95 GLU A CA 1
ATOM 774 C C . GLU A 1 95 ? 19.021 -12.788 8.246 1.00 46.34 95 GLU A C 1
ATOM 776 O O . GLU A 1 95 ? 18.130 -13.625 8.175 1.00 46.34 95 GLU A O 1
ATOM 781 N N . ALA A 1 96 ? 18.916 -11.728 9.053 1.00 48.41 96 ALA A N 1
ATOM 782 C CA . ALA A 1 96 ? 17.871 -11.669 10.082 1.00 48.41 96 ALA A CA 1
ATOM 783 C C . ALA A 1 96 ? 16.530 -11.081 9.594 1.00 48.41 96 ALA A C 1
ATOM 785 O O . ALA A 1 96 ? 15.480 -11.644 9.864 1.00 48.41 96 ALA A O 1
ATOM 786 N N . ILE A 1 97 ? 16.516 -9.977 8.830 1.00 59.44 97 ILE A N 1
ATOM 787 C CA . ILE A 1 97 ? 15.253 -9.343 8.388 1.00 59.44 97 ILE A CA 1
ATOM 788 C C . ILE A 1 97 ? 15.410 -8.798 6.967 1.00 59.44 97 ILE A C 1
ATOM 790 O O . ILE A 1 97 ? 15.850 -7.661 6.736 1.00 59.44 97 ILE A O 1
ATOM 794 N N . ASN A 1 98 ? 15.092 -9.644 5.988 1.00 73.75 98 ASN A N 1
ATOM 795 C CA . ASN A 1 98 ? 15.368 -9.374 4.582 1.00 73.75 98 ASN A CA 1
ATOM 796 C C . ASN A 1 98 ? 14.170 -8.717 3.880 1.00 73.75 98 ASN A C 1
ATOM 798 O O . ASN A 1 98 ? 13.537 -9.319 3.012 1.00 73.75 98 ASN A O 1
ATOM 802 N N . PHE A 1 99 ? 13.853 -7.470 4.251 1.00 85.38 99 PHE A N 1
ATOM 803 C CA . PHE A 1 99 ? 12.992 -6.652 3.395 1.00 85.38 99 PHE A CA 1
ATOM 804 C C . PHE A 1 99 ? 13.637 -6.543 2.004 1.00 85.38 99 PHE A C 1
ATOM 806 O O . PHE A 1 99 ? 14.823 -6.214 1.922 1.00 85.38 99 PHE A O 1
ATOM 813 N N . PRO A 1 100 ? 12.891 -6.783 0.912 1.00 88.56 100 PRO A N 1
ATOM 814 C CA . PRO A 1 100 ? 13.433 -6.702 -0.445 1.00 88.56 100 PRO A CA 1
ATOM 815 C C . PRO A 1 100 ? 13.989 -5.321 -0.816 1.00 88.56 100 PRO A C 1
ATOM 817 O O . PRO A 1 100 ? 14.907 -5.224 -1.628 1.00 88.56 100 PRO A O 1
ATOM 820 N N . SER A 1 101 ? 13.423 -4.259 -0.240 1.00 87.31 101 SER A N 1
ATOM 821 C CA . SER A 1 101 ? 13.941 -2.888 -0.274 1.00 87.31 101 SER A CA 1
ATOM 822 C C . SER A 1 101 ? 13.301 -2.072 0.863 1.00 87.31 101 SER A C 1
ATOM 824 O O . SER A 1 101 ? 12.667 -2.642 1.746 1.00 87.31 101 SER A O 1
ATOM 826 N N . SER A 1 102 ? 13.451 -0.744 0.882 1.00 88.75 102 SER A N 1
ATOM 827 C CA . SER A 1 102 ? 12.847 0.106 1.923 1.00 88.75 102 SER A CA 1
ATOM 828 C C . SER A 1 102 ? 11.382 0.483 1.665 1.00 88.75 102 SER A C 1
ATOM 830 O O . SER A 1 102 ? 10.736 1.037 2.556 1.00 88.75 102 SER A O 1
ATOM 832 N N . ARG A 1 103 ? 10.847 0.200 0.470 1.00 91.25 103 ARG A N 1
ATOM 833 C CA . ARG A 1 103 ? 9.484 0.562 0.047 1.00 91.25 103 ARG A CA 1
ATOM 834 C C . ARG A 1 103 ? 8.849 -0.574 -0.747 1.00 91.25 103 ARG A C 1
ATOM 836 O O . ARG A 1 103 ? 9.406 -0.996 -1.758 1.00 91.25 103 ARG A O 1
ATOM 843 N N . CYS A 1 104 ? 7.690 -1.050 -0.300 1.00 95.25 104 CYS A N 1
ATOM 844 C CA . CYS A 1 104 ? 6.857 -1.963 -1.074 1.00 95.25 104 CYS A CA 1
ATOM 845 C C . CYS A 1 104 ? 5.839 -1.147 -1.873 1.00 95.25 104 CYS A C 1
ATOM 847 O O . CYS A 1 104 ? 5.037 -0.439 -1.279 1.00 95.25 104 CYS A O 1
ATOM 849 N N . GLN A 1 105 ? 5.847 -1.276 -3.198 1.00 95.81 105 GLN A N 1
ATOM 850 C CA . GLN A 1 105 ? 4.977 -0.500 -4.095 1.00 95.81 105 GLN A CA 1
ATOM 851 C C . GLN A 1 105 ? 3.925 -1.365 -4.804 1.00 95.81 105 GLN A C 1
ATOM 853 O O . GLN A 1 105 ? 3.292 -0.949 -5.773 1.00 95.81 105 GLN A O 1
ATOM 858 N N . TRP A 1 106 ? 3.744 -2.604 -4.341 1.00 97.50 106 TRP A N 1
ATOM 859 C CA . TRP A 1 106 ? 2.655 -3.477 -4.771 1.00 97.50 106 TRP A CA 1
ATOM 860 C C . TRP A 1 106 ? 1.439 -3.251 -3.878 1.00 97.50 106 TRP A C 1
ATOM 862 O O . TRP A 1 106 ? 1.390 -3.743 -2.754 1.00 97.50 106 TRP A O 1
ATOM 872 N N . VAL A 1 107 ? 0.443 -2.535 -4.391 1.00 97.06 107 VAL A N 1
ATOM 873 C CA . VAL A 1 107 ? -0.755 -2.147 -3.640 1.00 97.06 107 VAL A CA 1
ATOM 874 C C . VAL A 1 107 ? -1.990 -2.936 -4.078 1.00 97.06 107 VAL A C 1
ATOM 876 O O . VAL A 1 107 ? -2.116 -3.289 -5.255 1.00 97.06 107 VAL A O 1
ATOM 879 N N . PRO A 1 108 ? -2.972 -3.155 -3.185 1.00 97.19 108 PRO A N 1
ATOM 880 C CA . PRO A 1 108 ? -4.285 -3.639 -3.590 1.00 97.19 108 PRO A CA 1
ATOM 881 C C . PRO A 1 108 ? -4.980 -2.694 -4.587 1.00 97.19 108 PRO A C 1
ATOM 883 O O . PRO A 1 108 ? -5.073 -1.479 -4.370 1.00 97.19 108 PRO A O 1
ATOM 886 N N . LYS A 1 109 ? -5.538 -3.254 -5.660 1.00 92.94 109 LYS A N 1
ATOM 887 C CA . LYS A 1 109 ? -6.332 -2.575 -6.700 1.00 92.94 109 LYS A CA 1
ATOM 888 C C . LYS A 1 109 ? -7.736 -3.189 -6.785 1.00 92.94 109 LYS A C 1
ATOM 890 O O . LYS A 1 109 ? -7.997 -4.227 -6.176 1.00 92.94 109 LYS A O 1
ATOM 895 N N . PHE A 1 110 ? -8.644 -2.517 -7.496 1.00 88.00 110 PHE A N 1
ATOM 896 C CA . PHE A 1 110 ? -9.994 -3.009 -7.829 1.00 88.00 110 PHE A CA 1
ATOM 897 C C . PHE A 1 110 ? -10.739 -3.637 -6.639 1.00 88.00 110 PHE A C 1
ATOM 899 O O . PHE A 1 110 ? -11.132 -4.802 -6.671 1.00 88.00 110 PHE A O 1
ATOM 906 N N . HIS A 1 111 ? -10.863 -2.879 -5.545 1.00 86.75 111 HIS A N 1
ATOM 907 C CA . HIS A 1 111 ? -11.520 -3.336 -4.310 1.00 86.75 111 HIS A CA 1
ATOM 908 C C . HIS A 1 111 ? -10.925 -4.628 -3.721 1.00 86.75 111 HIS A C 1
ATOM 910 O O . HIS A 1 111 ? -11.634 -5.465 -3.173 1.00 86.75 111 HIS A O 1
ATOM 916 N N . GLY A 1 112 ? -9.608 -4.802 -3.853 1.00 91.56 112 GLY A N 1
ATOM 917 C CA . GLY A 1 112 ? -8.898 -5.950 -3.299 1.00 91.56 112 GLY A CA 1
ATOM 918 C C . GLY A 1 112 ? -8.995 -7.212 -4.151 1.00 91.56 112 GLY A C 1
ATOM 919 O O . GLY A 1 112 ? -8.680 -8.280 -3.648 1.00 91.56 112 GLY A O 1
ATOM 920 N N . THR A 1 113 ? -9.417 -7.121 -5.415 1.00 95.06 113 THR A N 1
ATOM 921 C CA . THR A 1 113 ? -9.406 -8.266 -6.349 1.00 95.06 113 THR A CA 1
ATOM 922 C C . THR A 1 113 ? -8.103 -8.390 -7.138 1.00 95.06 113 THR A C 1
ATOM 924 O O . THR A 1 113 ? -7.907 -9.371 -7.852 1.00 95.06 113 THR A O 1
ATOM 927 N N . ALA A 1 114 ? -7.187 -7.429 -7.005 1.00 96.31 114 ALA A N 1
ATOM 928 C CA . ALA A 1 114 ? -5.877 -7.494 -7.638 1.00 96.31 114 ALA A CA 1
ATOM 929 C C . ALA A 1 114 ? -4.792 -6.796 -6.814 1.00 96.31 114 ALA A C 1
ATOM 931 O O . ALA A 1 114 ? -5.085 -5.983 -5.937 1.00 96.31 114 ALA A O 1
ATOM 932 N N . ILE A 1 115 ? -3.537 -7.076 -7.153 1.00 97.75 115 ILE A N 1
ATOM 933 C CA . ILE A 1 115 ? -2.339 -6.378 -6.685 1.00 97.75 115 ILE A CA 1
ATOM 934 C C . ILE A 1 115 ? -1.662 -5.725 -7.895 1.00 97.75 115 ILE A C 1
ATOM 936 O O . ILE A 1 115 ? -1.463 -6.372 -8.924 1.00 97.75 115 ILE A O 1
ATOM 940 N N . GLY A 1 116 ? -1.300 -4.450 -7.792 1.00 96.88 116 GLY A N 1
ATOM 941 C CA . GLY A 1 116 ? -0.670 -3.701 -8.879 1.00 96.88 116 GLY A CA 1
ATOM 942 C C . GLY A 1 116 ? 0.280 -2.631 -8.363 1.00 96.88 116 GLY A C 1
ATOM 943 O O . GLY A 1 116 ? 0.247 -2.282 -7.186 1.00 96.88 116 GLY A O 1
ATOM 944 N N . TRP A 1 117 ? 1.143 -2.131 -9.242 1.00 96.69 117 TRP A N 1
ATOM 945 C CA . TRP A 1 117 ? 2.099 -1.082 -8.892 1.00 96.69 117 TRP A CA 1
ATOM 946 C C . TRP A 1 117 ? 1.362 0.219 -8.535 1.00 96.69 117 TRP A C 1
ATOM 948 O O . TRP A 1 117 ? 0.293 0.519 -9.084 1.00 96.69 117 TRP A O 1
ATOM 958 N N . ASP A 1 118 ? 1.882 0.968 -7.568 1.00 92.94 118 ASP A N 1
ATOM 959 C CA . ASP A 1 118 ? 1.316 2.254 -7.150 1.00 92.94 118 ASP A CA 1
ATOM 960 C C . ASP A 1 118 ? 1.557 3.386 -8.156 1.00 92.94 118 ASP A C 1
ATOM 962 O O . ASP A 1 118 ? 0.761 4.321 -8.191 1.00 92.94 118 ASP A O 1
ATOM 966 N N . GLY A 1 119 ? 2.555 3.247 -9.032 1.00 91.50 119 GLY A N 1
ATOM 967 C CA . GLY A 1 119 ? 2.913 4.245 -10.038 1.00 91.50 119 GLY A CA 1
ATOM 968 C C . GLY A 1 119 ? 4.065 5.164 -9.629 1.00 91.50 119 GLY A C 1
ATOM 969 O O . GLY A 1 119 ? 4.415 6.047 -10.408 1.00 91.50 119 GLY A O 1
ATOM 970 N N . GLU A 1 120 ? 4.653 4.984 -8.442 1.00 88.56 120 GLU A N 1
ATOM 971 C CA . GLU A 1 120 ? 5.777 5.805 -7.978 1.00 88.56 120 GLU A CA 1
ATOM 972 C C . GLU A 1 120 ? 7.132 5.311 -8.516 1.00 88.56 120 GLU A C 1
ATOM 974 O O . GLU A 1 120 ? 7.363 4.115 -8.696 1.00 88.56 120 GLU A O 1
ATOM 979 N N . GLU A 1 121 ? 8.068 6.236 -8.739 1.00 82.81 121 GLU A N 1
ATOM 980 C CA . GLU A 1 121 ? 9.408 5.952 -9.274 1.00 82.81 121 GLU A CA 1
ATOM 981 C C . GLU A 1 121 ? 10.247 5.009 -8.379 1.00 82.81 121 GLU A C 1
ATOM 983 O O . GLU A 1 121 ? 9.987 4.840 -7.189 1.00 82.81 121 GLU A O 1
ATOM 988 N N . LYS A 1 122 ? 11.324 4.437 -8.942 1.00 84.44 122 LYS A N 1
ATOM 989 C CA . LYS A 1 122 ? 12.364 3.679 -8.209 1.00 84.44 122 LYS A CA 1
ATOM 990 C C . LYS A 1 122 ? 11.891 2.443 -7.436 1.00 84.44 122 LYS A C 1
ATOM 992 O O . LYS A 1 122 ? 12.344 2.198 -6.313 1.00 84.44 122 LYS A O 1
ATOM 997 N N . PHE A 1 123 ? 11.086 1.587 -8.066 1.00 89.88 123 PHE A N 1
ATOM 998 C CA . PHE A 1 123 ? 10.637 0.343 -7.437 1.00 89.88 123 PHE A CA 1
ATOM 999 C C . PHE A 1 123 ? 11.701 -0.761 -7.370 1.00 89.88 123 PHE A C 1
ATOM 1001 O O . PHE A 1 123 ? 11.736 -1.717 -8.154 1.00 89.88 123 PHE A O 1
ATOM 1008 N N . TYR A 1 124 ? 12.572 -0.652 -6.367 1.00 86.50 124 TYR A N 1
ATOM 1009 C CA . TYR A 1 124 ? 13.584 -1.657 -6.061 1.00 86.50 124 TYR A CA 1
ATOM 1010 C C . TYR A 1 124 ? 12.978 -2.917 -5.453 1.00 86.50 124 TYR A C 1
ATOM 1012 O O . TYR A 1 124 ? 12.112 -2.867 -4.578 1.00 86.50 124 TYR A O 1
ATOM 1020 N N . GLY A 1 125 ? 13.505 -4.065 -5.876 1.00 87.81 125 GLY A N 1
ATOM 1021 C CA . GLY A 1 125 ? 13.129 -5.350 -5.301 1.00 87.81 125 GLY A CA 1
ATOM 1022 C C . GLY A 1 125 ? 11.708 -5.787 -5.650 1.00 87.81 125 GLY A C 1
ATOM 1023 O O . GLY A 1 125 ? 11.177 -6.630 -4.940 1.00 87.81 125 GLY A O 1
ATOM 1024 N N . ALA A 1 126 ? 11.101 -5.273 -6.730 1.00 91.69 126 ALA A N 1
ATOM 1025 C CA . ALA A 1 126 ? 9.719 -5.580 -7.122 1.00 91.69 126 ALA A CA 1
ATOM 1026 C C . ALA A 1 126 ? 9.387 -7.089 -7.069 1.00 91.69 126 ALA A C 1
ATOM 1028 O O . ALA A 1 126 ? 8.397 -7.492 -6.466 1.00 91.69 126 ALA A O 1
ATOM 1029 N N . VAL A 1 127 ? 10.252 -7.954 -7.611 1.00 91.25 127 VAL A N 1
ATOM 1030 C CA . VAL A 1 127 ? 10.071 -9.420 -7.552 1.00 91.25 127 VAL A CA 1
ATOM 1031 C C . VAL A 1 127 ? 10.137 -9.953 -6.116 1.00 91.25 127 VAL A C 1
ATOM 1033 O O . VAL A 1 127 ? 9.335 -10.803 -5.735 1.00 91.25 127 VAL A O 1
ATOM 1036 N N . GLY A 1 128 ? 11.081 -9.456 -5.314 1.00 91.00 128 GLY A N 1
ATOM 1037 C CA . GLY A 1 128 ? 11.228 -9.851 -3.913 1.00 91.00 128 GLY A CA 1
ATOM 1038 C C . GLY A 1 128 ? 10.030 -9.418 -3.072 1.00 91.00 128 GLY A C 1
ATOM 1039 O O . GLY A 1 128 ? 9.534 -10.210 -2.280 1.00 91.00 128 GLY A O 1
ATOM 1040 N N . TRP A 1 129 ? 9.511 -8.209 -3.293 1.00 94.50 129 TRP A N 1
ATOM 1041 C CA . TRP A 1 129 ? 8.308 -7.722 -2.619 1.00 94.50 129 TRP A CA 1
ATOM 1042 C C . TRP A 1 129 ? 7.078 -8.539 -2.966 1.00 94.50 129 TRP A C 1
ATOM 1044 O O . TRP A 1 129 ? 6.292 -8.852 -2.081 1.00 94.50 129 TRP A O 1
ATOM 1054 N N . LEU A 1 130 ? 6.931 -8.946 -4.226 1.00 94.88 130 LEU A N 1
ATOM 1055 C CA . LEU A 1 130 ? 5.814 -9.796 -4.620 1.00 94.88 130 LEU A CA 1
ATOM 1056 C C . LEU A 1 130 ? 5.861 -11.153 -3.905 1.00 94.88 130 LEU A C 1
ATOM 1058 O O . LEU A 1 130 ? 4.850 -11.597 -3.368 1.00 94.88 130 LEU A O 1
ATOM 1062 N N . ARG A 1 131 ? 7.049 -11.771 -3.823 1.00 94.75 131 ARG A N 1
ATOM 1063 C CA . ARG A 1 131 ? 7.266 -13.000 -3.040 1.00 94.75 131 ARG A CA 1
ATOM 1064 C C . ARG A 1 131 ? 6.962 -12.790 -1.560 1.00 94.75 131 ARG A C 1
ATOM 1066 O O . ARG A 1 131 ? 6.271 -13.613 -0.973 1.00 94.75 131 ARG A O 1
ATOM 1073 N N . PHE A 1 132 ? 7.412 -11.672 -0.993 1.00 94.62 132 PHE A N 1
ATOM 1074 C CA . PHE A 1 132 ? 7.151 -11.321 0.400 1.00 94.62 132 PHE A CA 1
ATOM 1075 C C . PHE A 1 132 ? 5.646 -11.215 0.678 1.00 94.62 132 PHE A C 1
ATOM 1077 O O . PHE A 1 132 ? 5.147 -11.827 1.617 1.00 94.62 132 PHE A O 1
ATOM 1084 N N . LEU A 1 133 ? 4.896 -10.494 -0.163 1.00 96.81 133 LEU A N 1
ATOM 1085 C CA . LEU A 1 133 ? 3.444 -10.371 -0.009 1.00 96.81 133 LEU A CA 1
ATOM 1086 C C . LEU A 1 133 ? 2.744 -11.734 -0.067 1.00 96.81 133 LEU A C 1
ATOM 1088 O O . LEU A 1 133 ? 1.853 -12.004 0.739 1.00 96.81 133 LEU A O 1
ATOM 1092 N N . ILE A 1 134 ? 3.159 -12.592 -1.001 1.00 95.88 134 ILE A N 1
ATOM 1093 C CA . ILE A 1 134 ? 2.624 -13.947 -1.144 1.00 95.88 134 ILE A CA 1
ATOM 1094 C C . ILE A 1 134 ? 2.896 -14.773 0.118 1.00 95.88 134 ILE A C 1
ATOM 1096 O O . ILE A 1 134 ? 1.968 -15.346 0.683 1.00 95.88 134 ILE A O 1
ATOM 1100 N N . GLU A 1 135 ? 4.147 -14.822 0.572 1.00 95.25 135 GLU A N 1
ATOM 1101 C CA . GLU A 1 135 ? 4.586 -15.677 1.677 1.00 95.25 135 GLU A CA 1
ATOM 1102 C C . GLU A 1 135 ? 4.039 -15.231 3.035 1.00 95.25 135 GLU A C 1
ATOM 1104 O O . GLU A 1 135 ? 3.598 -16.066 3.825 1.00 95.25 135 GLU A O 1
ATOM 1109 N N . HIS A 1 136 ? 4.039 -13.925 3.297 1.00 95.31 136 HIS A N 1
ATOM 1110 C CA . HIS A 1 136 ? 3.740 -13.386 4.620 1.00 95.31 136 HIS A CA 1
ATOM 1111 C C . HIS A 1 136 ? 2.269 -13.007 4.813 1.00 95.31 136 HIS A C 1
ATOM 1113 O O . HIS A 1 136 ? 1.799 -12.988 5.952 1.00 95.31 136 HIS A O 1
ATOM 1119 N N . PHE A 1 137 ? 1.532 -12.728 3.732 1.00 97.19 137 PHE A N 1
ATOM 1120 C CA . PHE A 1 137 ? 0.158 -12.226 3.826 1.00 97.19 137 PHE A CA 1
ATOM 1121 C C . PHE A 1 137 ? -0.833 -13.058 3.017 1.00 97.19 137 PHE A C 1
ATOM 1123 O O . PHE A 1 137 ? -1.725 -13.677 3.594 1.00 97.19 137 PHE A O 1
ATOM 1130 N N . LEU A 1 138 ? -0.678 -13.119 1.691 1.00 97.19 138 LEU A N 1
ATOM 1131 C CA . LEU A 1 138 ? -1.711 -13.680 0.815 1.00 97.19 138 LEU A CA 1
ATOM 1132 C C . LEU A 1 138 ? -1.917 -15.177 1.062 1.00 97.19 138 LEU A C 1
ATOM 1134 O O . LEU A 1 138 ? -3.043 -15.600 1.323 1.00 97.19 138 LEU A O 1
ATOM 1138 N N . ARG A 1 139 ? -0.840 -15.969 1.070 1.00 95.88 139 ARG A N 1
ATOM 1139 C CA . ARG A 1 139 ? -0.922 -17.415 1.297 1.00 95.88 139 ARG A CA 1
ATOM 1140 C C . ARG A 1 139 ? -1.383 -17.754 2.722 1.00 95.88 139 ARG A C 1
ATOM 1142 O O . ARG A 1 139 ? -2.304 -18.564 2.838 1.00 95.88 139 ARG A O 1
ATOM 1149 N N . PRO A 1 140 ? -0.852 -17.142 3.803 1.00 97.00 140 PRO A N 1
ATOM 1150 C CA . PRO A 1 140 ? -1.377 -17.351 5.157 1.00 97.00 140 PRO A CA 1
ATOM 1151 C C . PRO A 1 140 ? -2.857 -16.993 5.318 1.00 97.00 140 PRO A C 1
ATOM 1153 O O . PRO A 1 140 ? -3.567 -17.642 6.084 1.00 97.00 140 PRO A O 1
ATOM 1156 N N . TRP A 1 141 ? -3.345 -15.995 4.580 1.00 97.62 141 TRP A N 1
ATOM 1157 C CA . TRP A 1 141 ? -4.763 -15.639 4.557 1.00 97.62 141 TRP A CA 1
ATOM 1158 C C . TRP A 1 141 ? -5.605 -16.481 3.581 1.00 97.62 141 TRP A C 1
ATOM 1160 O O . TRP A 1 141 ? -6.829 -16.336 3.539 1.00 97.62 141 TRP A O 1
ATOM 1170 N N . GLY A 1 142 ? -4.980 -17.385 2.823 1.00 97.00 142 GLY A N 1
ATOM 1171 C CA . GLY A 1 142 ? -5.648 -18.318 1.920 1.00 97.00 142 GLY A CA 1
ATOM 1172 C C . GLY A 1 142 ? -6.099 -17.701 0.597 1.00 97.00 142 GLY A C 1
ATOM 1173 O O . GLY A 1 142 ? -7.169 -18.071 0.110 1.00 97.00 142 GLY A O 1
ATOM 1174 N N . TYR A 1 143 ? -5.329 -16.760 0.054 1.00 97.00 143 TYR A N 1
ATOM 1175 C CA . TYR A 1 143 ? -5.492 -16.204 -1.291 1.00 97.00 143 TYR A CA 1
ATOM 1176 C C . TYR A 1 143 ? -4.440 -16.762 -2.242 1.00 97.00 143 TYR A C 1
ATOM 1178 O O . TYR A 1 143 ? -3.322 -17.060 -1.820 1.00 97.00 143 TYR A O 1
ATOM 1186 N N . TYR A 1 144 ? -4.795 -16.814 -3.522 1.00 95.56 144 TYR A N 1
ATOM 1187 C CA . TYR A 1 144 ? -3.880 -17.135 -4.611 1.00 95.56 144 TYR A CA 1
ATOM 1188 C C . TYR A 1 144 ? -3.700 -15.927 -5.514 1.00 95.56 144 TYR A C 1
ATOM 1190 O O . TYR A 1 144 ? -4.674 -15.273 -5.894 1.00 95.56 144 TYR A O 1
ATOM 1198 N N . LEU A 1 145 ? -2.454 -15.661 -5.892 1.00 95.75 145 LEU A N 1
ATOM 1199 C CA . LEU A 1 145 ? -2.094 -14.594 -6.807 1.00 95.75 145 LEU A CA 1
ATOM 1200 C C . LEU A 1 145 ? -1.694 -15.183 -8.162 1.00 95.75 145 LEU A C 1
ATOM 1202 O O . LEU A 1 145 ? -0.929 -16.145 -8.245 1.00 95.75 145 LEU A O 1
ATOM 1206 N N . SER A 1 146 ? -2.205 -14.604 -9.246 1.00 94.00 146 SER A N 1
ATOM 1207 C CA . SER A 1 146 ? -1.851 -15.029 -10.601 1.00 94.00 146 SER A CA 1
ATOM 1208 C C . SER A 1 146 ? -1.891 -13.882 -11.602 1.00 94.00 146 SER A C 1
ATOM 1210 O O . SER A 1 146 ? -2.564 -12.875 -11.393 1.00 94.00 146 SER A O 1
ATOM 1212 N N . GLY A 1 147 ? -1.170 -14.025 -12.708 1.00 91.31 147 GLY A N 1
ATOM 1213 C CA . GLY A 1 147 ? -1.189 -13.069 -13.811 1.00 91.31 147 GLY A CA 1
ATOM 1214 C C . GLY A 1 147 ? 0.201 -12.587 -14.184 1.00 91.31 147 GLY A C 1
ATOM 1215 O O . GLY A 1 147 ? 1.212 -13.183 -13.812 1.00 91.31 147 GLY A O 1
ATOM 1216 N N . SER A 1 148 ? 0.258 -11.500 -14.945 1.00 90.38 148 SER A N 1
ATOM 1217 C CA . SER A 1 148 ? 1.525 -10.963 -15.423 1.00 90.38 148 SER A CA 1
ATOM 1218 C C . SER A 1 148 ? 1.521 -9.448 -15.465 1.00 90.38 148 SER A C 1
ATOM 1220 O O . SER A 1 148 ? 0.556 -8.841 -15.928 1.00 90.38 148 SER A O 1
ATOM 1222 N N . VAL A 1 149 ? 2.645 -8.861 -15.077 1.00 92.50 149 VAL A N 1
ATOM 1223 C CA . VAL A 1 149 ? 2.913 -7.428 -15.169 1.00 92.50 149 VAL A CA 1
ATOM 1224 C C . VAL A 1 149 ? 4.109 -7.224 -16.082 1.00 92.50 149 VAL A C 1
ATOM 1226 O O . VAL A 1 149 ? 5.157 -7.837 -15.886 1.00 92.50 149 VAL A O 1
ATOM 1229 N N . GLN A 1 150 ? 3.957 -6.369 -17.084 1.00 89.50 150 GLN A N 1
ATOM 1230 C CA . GLN A 1 150 ? 5.059 -5.946 -17.943 1.00 89.50 150 GLN A CA 1
ATOM 1231 C C . GLN A 1 150 ? 5.869 -4.865 -17.233 1.00 89.50 150 GLN A C 1
ATOM 1233 O O . GLN A 1 150 ? 5.304 -4.079 -16.473 1.00 89.50 150 GLN A O 1
ATOM 1238 N N . TYR A 1 151 ? 7.171 -4.804 -17.489 1.00 89.50 151 TYR A N 1
ATOM 1239 C CA . TYR A 1 151 ? 7.998 -3.693 -17.042 1.00 89.50 151 TYR A CA 1
ATOM 1240 C C . TYR A 1 151 ? 8.871 -3.150 -18.168 1.00 89.50 151 TYR A C 1
ATOM 1242 O O . TYR A 1 151 ? 9.263 -3.878 -19.080 1.00 89.50 151 TYR A O 1
ATOM 1250 N N . GLU A 1 152 ? 9.177 -1.865 -18.060 1.00 87.50 152 GLU A N 1
ATOM 1251 C CA . GLU A 1 152 ? 10.052 -1.114 -18.953 1.00 87.50 152 GLU A CA 1
ATOM 1252 C C . GLU A 1 152 ? 11.004 -0.266 -18.108 1.00 87.50 152 GLU A C 1
ATOM 1254 O O . GLU A 1 152 ? 10.554 0.515 -17.271 1.00 87.50 152 GLU A O 1
ATOM 1259 N N . GLY A 1 153 ? 12.307 -0.467 -18.286 1.00 84.00 153 GLY A N 1
ATOM 1260 C CA . GLY A 1 153 ? 13.371 0.320 -17.677 1.00 84.00 153 GLY A CA 1
ATOM 1261 C C . GLY A 1 153 ? 13.788 1.499 -18.549 1.00 84.00 153 GLY A C 1
ATOM 1262 O O . GLY A 1 153 ? 13.625 1.478 -19.768 1.00 84.00 153 GLY A O 1
ATOM 1263 N N . GLU A 1 154 ? 14.367 2.523 -17.928 1.00 79.50 154 GLU A N 1
ATOM 1264 C CA . GLU A 1 154 ? 14.840 3.733 -18.619 1.00 79.50 154 GLU A CA 1
ATOM 1265 C C . GLU A 1 154 ? 15.873 3.479 -19.725 1.00 79.50 154 GLU A C 1
ATOM 1267 O O . GLU A 1 154 ? 16.012 4.300 -20.631 1.00 79.50 154 GLU A O 1
ATOM 1272 N N . GLN A 1 155 ? 16.617 2.368 -19.670 1.00 78.12 155 GLN A N 1
ATOM 1273 C CA . GLN A 1 155 ? 17.631 2.033 -20.674 1.00 78.12 155 GLN A CA 1
ATOM 1274 C C . GLN A 1 155 ? 17.083 1.098 -21.762 1.00 78.12 155 GLN A C 1
ATOM 1276 O O . GLN A 1 155 ? 17.855 0.528 -22.535 1.00 78.12 155 GLN A O 1
ATOM 1281 N N . GLY A 1 156 ? 15.755 0.963 -21.849 1.00 72.50 156 GLY A N 1
ATOM 1282 C CA . GLY A 1 156 ? 15.077 0.096 -22.809 1.00 72.50 156 GLY A CA 1
ATOM 1283 C C . GLY A 1 156 ? 15.049 -1.370 -22.382 1.00 72.50 156 GLY A C 1
ATOM 1284 O O . GLY A 1 156 ? 14.867 -2.252 -23.221 1.00 72.50 156 GLY A O 1
ATOM 1285 N N . GLU A 1 157 ? 15.260 -1.676 -21.096 1.00 79.25 157 GLU A N 1
ATOM 1286 C CA . GLU A 1 157 ? 15.054 -3.032 -20.600 1.00 79.25 157 GLU A CA 1
ATOM 1287 C C . GLU A 1 157 ? 13.563 -3.329 -20.517 1.00 79.25 157 GLU A C 1
ATOM 1289 O O . GLU A 1 157 ? 12.847 -2.748 -19.707 1.00 79.25 157 GLU A O 1
ATOM 1294 N N . HIS A 1 158 ? 13.095 -4.293 -21.296 1.00 82.56 158 HIS A N 1
ATOM 1295 C CA . HIS A 1 158 ? 11.718 -4.751 -21.221 1.00 82.56 158 HIS A CA 1
ATOM 1296 C C . HIS A 1 158 ? 11.662 -6.174 -20.679 1.00 82.56 158 HIS A C 1
ATOM 1298 O O . HIS A 1 158 ? 12.553 -7.002 -20.890 1.00 82.56 158 HIS A O 1
ATOM 1304 N N . GLY A 1 159 ? 10.587 -6.478 -19.974 1.00 87.06 159 GLY A N 1
ATOM 1305 C CA . GLY A 1 159 ? 10.325 -7.835 -19.540 1.00 87.06 159 GLY A CA 1
ATOM 1306 C C . GLY A 1 159 ? 8.963 -7.962 -18.900 1.00 87.06 159 GLY A C 1
ATOM 1307 O O . GLY A 1 159 ? 8.116 -7.069 -18.972 1.00 87.06 159 GLY A O 1
ATOM 1308 N N . ARG A 1 160 ? 8.750 -9.105 -18.262 1.00 89.06 160 ARG A N 1
ATOM 1309 C CA . ARG A 1 160 ? 7.512 -9.390 -17.548 1.00 89.06 160 ARG A CA 1
ATOM 1310 C C . ARG A 1 160 ? 7.791 -10.141 -16.261 1.00 89.06 160 ARG A C 1
ATOM 1312 O O . ARG A 1 160 ? 8.649 -11.019 -16.202 1.00 89.06 160 ARG A O 1
ATOM 1319 N N . ILE A 1 161 ? 7.030 -9.813 -15.233 1.00 90.94 161 ILE A N 1
ATOM 1320 C CA . ILE A 1 161 ? 6.908 -10.616 -14.024 1.00 90.94 161 ILE A CA 1
ATOM 1321 C C . ILE A 1 161 ? 5.649 -11.450 -14.202 1.00 90.94 161 ILE A C 1
ATOM 1323 O O . ILE A 1 161 ? 4.581 -10.904 -14.466 1.00 90.94 161 ILE A O 1
ATOM 1327 N N . VAL A 1 162 ? 5.781 -12.763 -14.084 1.00 88.56 162 VAL A N 1
ATOM 1328 C CA . VAL A 1 162 ? 4.679 -13.717 -14.174 1.00 88.56 162 VAL A CA 1
ATOM 1329 C C . VAL A 1 162 ? 4.523 -14.379 -12.813 1.00 88.56 162 VAL A C 1
ATOM 1331 O O . VAL A 1 162 ? 5.511 -14.800 -12.210 1.00 88.56 162 VAL A O 1
ATOM 1334 N N . VAL A 1 163 ? 3.286 -14.453 -12.331 1.00 91.38 163 VAL A N 1
ATOM 1335 C CA . VAL A 1 163 ? 2.921 -15.246 -11.160 1.00 91.38 163 VAL A CA 1
ATOM 1336 C C . VAL A 1 163 ? 1.984 -16.350 -11.610 1.00 91.38 163 VAL A C 1
ATOM 1338 O O . VAL A 1 163 ? 0.893 -16.085 -12.120 1.00 91.38 163 VAL A O 1
ATOM 1341 N N . GLU A 1 164 ? 2.413 -17.589 -11.415 1.00 86.69 164 GLU A N 1
ATOM 1342 C CA . GLU A 1 164 ? 1.621 -18.784 -11.689 1.00 86.69 164 GLU A CA 1
ATOM 1343 C C . GLU A 1 164 ? 1.578 -19.628 -10.421 1.00 86.69 164 GLU A C 1
ATOM 1345 O O . GLU A 1 164 ? 2.616 -20.051 -9.931 1.00 86.69 164 GLU A O 1
ATOM 1350 N N . GLN A 1 165 ? 0.379 -19.871 -9.880 1.00 77.25 165 GLN A N 1
ATOM 1351 C CA . GLN A 1 165 ? 0.196 -20.675 -8.661 1.00 77.25 165 GLN A CA 1
ATOM 1352 C C . GLN A 1 165 ? 1.065 -20.190 -7.483 1.00 77.25 165 GLN A C 1
ATOM 1354 O O . GLN A 1 165 ? 1.721 -20.994 -6.827 1.00 77.25 165 GLN A O 1
ATOM 1359 N N . ASP A 1 166 ? 1.088 -18.876 -7.231 1.00 79.31 166 ASP A N 1
ATOM 1360 C CA . ASP A 1 166 ? 1.935 -18.220 -6.219 1.00 79.31 166 ASP A CA 1
ATOM 1361 C C . ASP A 1 166 ? 3.458 -18.324 -6.442 1.00 79.31 166 ASP A C 1
ATOM 1363 O O . ASP A 1 166 ? 4.236 -17.843 -5.614 1.00 79.31 166 ASP A O 1
ATOM 1367 N N . GLU A 1 167 ? 3.910 -18.898 -7.557 1.00 80.06 167 GLU A N 1
ATOM 1368 C CA . GLU A 1 167 ? 5.320 -18.914 -7.940 1.00 80.06 167 GLU A CA 1
ATOM 1369 C C . GLU A 1 167 ? 5.648 -17.693 -8.798 1.00 80.06 167 GLU A C 1
ATOM 1371 O O . GLU A 1 167 ? 5.070 -17.475 -9.865 1.00 80.06 167 GLU A O 1
ATOM 1376 N N . VAL A 1 168 ? 6.597 -16.879 -8.325 1.00 83.19 168 VAL A N 1
ATOM 1377 C CA . VAL A 1 168 ? 7.004 -15.642 -9.003 1.00 83.19 168 VAL A CA 1
ATOM 1378 C C . VAL A 1 168 ? 8.210 -15.897 -9.901 1.00 83.19 168 VAL A C 1
ATOM 1380 O O . VAL A 1 168 ? 9.338 -16.086 -9.419 1.00 83.19 168 VAL A O 1
ATOM 1383 N N . VAL A 1 169 ? 7.982 -15.800 -11.209 1.00 78.94 169 VAL A N 1
ATOM 1384 C CA . VAL A 1 169 ? 8.994 -15.925 -12.258 1.00 78.94 169 VAL A CA 1
ATOM 1385 C C . VAL A 1 169 ? 9.166 -14.580 -12.962 1.00 78.94 169 VAL A C 1
ATOM 1387 O O . VAL A 1 169 ? 8.251 -14.066 -13.602 1.00 78.94 169 VAL A O 1
ATOM 1390 N N . ALA A 1 170 ? 10.363 -14.004 -12.874 1.00 70.38 170 ALA A N 1
ATOM 1391 C CA . ALA A 1 170 ? 10.738 -12.869 -13.709 1.00 70.38 170 ALA A CA 1
ATOM 1392 C C . ALA A 1 170 ? 11.308 -1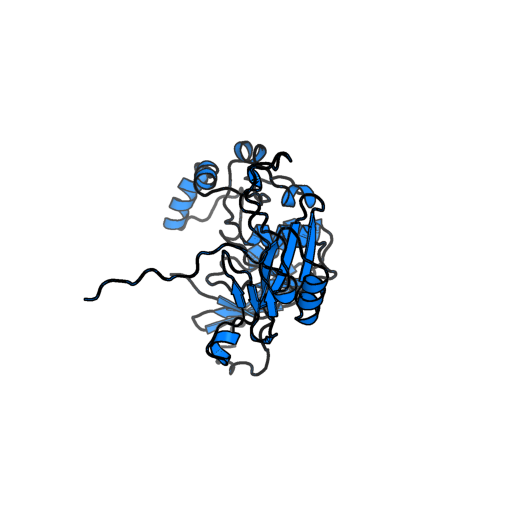3.388 -15.031 1.00 70.38 170 ALA A C 1
ATOM 1394 O O . ALA A 1 170 ? 12.258 -14.171 -15.038 1.00 70.38 170 ALA A O 1
ATOM 1395 N N . VAL A 1 171 ? 10.720 -12.956 -16.142 1.00 71.62 171 VAL A N 1
ATOM 1396 C CA . VAL A 1 171 ? 11.170 -13.295 -17.490 1.00 71.62 171 VAL A CA 1
ATOM 1397 C C . VAL A 1 171 ? 11.719 -12.026 -18.133 1.00 71.62 171 VAL A C 1
ATOM 1399 O O . VAL A 1 171 ? 10.965 -11.114 -18.473 1.00 71.62 171 VAL A O 1
ATOM 1402 N N . GLU A 1 172 ? 13.041 -11.976 -18.291 1.00 63.53 172 GLU A N 1
ATOM 1403 C CA . GLU A 1 172 ? 13.709 -10.967 -19.117 1.00 63.53 172 GLU A CA 1
ATOM 1404 C C . GLU A 1 172 ? 13.517 -11.330 -20.595 1.00 63.53 172 GLU A C 1
ATOM 1406 O O . GLU A 1 172 ? 13.971 -12.386 -21.045 1.00 63.53 172 GLU A O 1
ATOM 1411 N N . GLU A 1 173 ? 12.862 -10.467 -21.373 1.00 60.69 173 GLU A N 1
ATOM 1412 C CA . GLU A 1 173 ? 12.726 -10.662 -22.819 1.00 60.69 173 GLU A CA 1
ATOM 1413 C C . GLU A 1 173 ? 13.982 -10.132 -23.523 1.00 60.69 173 GLU A C 1
ATOM 1415 O O . GLU A 1 173 ? 14.036 -8.998 -23.988 1.00 60.69 173 GLU A O 1
ATOM 1420 N N . ARG A 1 174 ? 15.026 -10.966 -23.597 1.00 45.34 174 ARG A N 1
ATOM 1421 C CA . ARG A 1 174 ? 16.332 -10.586 -24.175 1.00 45.34 174 ARG A CA 1
ATOM 1422 C C . ARG A 1 174 ? 16.319 -10.293 -25.685 1.00 45.34 174 ARG A C 1
ATOM 1424 O O . ARG A 1 174 ? 17.293 -9.737 -26.179 1.00 45.34 174 ARG A O 1
ATOM 1431 N N . ASP A 1 175 ? 15.236 -10.618 -26.394 1.00 42.28 175 ASP A N 1
ATOM 1432 C CA . ASP A 1 175 ? 15.118 -10.458 -27.855 1.00 42.28 175 ASP A CA 1
ATOM 1433 C C . ASP A 1 175 ? 14.297 -9.233 -28.310 1.00 42.28 175 ASP A C 1
ATOM 1435 O O . ASP A 1 175 ? 14.119 -9.027 -29.510 1.00 42.28 175 ASP A O 1
ATOM 1439 N N . SER A 1 176 ? 13.822 -8.373 -27.404 1.00 41.59 176 SER A N 1
ATOM 1440 C CA . SER A 1 176 ? 13.038 -7.181 -27.774 1.00 41.59 176 SER A CA 1
ATOM 1441 C C . SER A 1 176 ? 13.852 -5.886 -27.670 1.00 41.59 176 SER A C 1
ATOM 1443 O O . SER A 1 176 ? 13.495 -4.979 -26.929 1.00 41.59 176 SER A O 1
ATOM 1445 N N . LEU A 1 177 ? 14.933 -5.774 -28.451 1.00 39.38 177 LEU A N 1
ATOM 1446 C CA . LEU A 1 177 ? 15.659 -4.507 -28.678 1.00 39.38 177 LEU A CA 1
ATOM 1447 C C . LEU A 1 177 ? 14.997 -3.609 -29.741 1.00 39.38 177 LEU A C 1
ATOM 1449 O O . LEU A 1 177 ? 15.618 -2.676 -30.251 1.00 39.38 177 LEU A O 1
ATOM 1453 N N . LEU A 1 178 ? 13.748 -3.890 -30.114 1.00 38.91 178 LEU A N 1
ATOM 1454 C CA . LEU A 1 178 ? 12.964 -2.991 -30.949 1.00 38.91 178 LEU A CA 1
ATOM 1455 C C . LEU A 1 178 ? 11.959 -2.255 -30.059 1.00 38.91 178 LEU A C 1
ATOM 1457 O O . LEU A 1 178 ? 11.190 -2.926 -29.365 1.00 38.91 178 LEU A O 1
ATOM 1461 N N . PRO A 1 179 ? 11.930 -0.909 -30.093 1.00 38.06 179 PRO A N 1
ATOM 1462 C CA . PRO A 1 179 ? 10.863 -0.142 -29.473 1.00 38.06 179 PRO A CA 1
ATOM 1463 C C . PRO A 1 179 ? 9.528 -0.663 -30.005 1.00 38.06 179 PRO A C 1
ATOM 1465 O O . PRO A 1 179 ? 9.294 -0.652 -31.217 1.00 38.06 179 PRO A O 1
ATOM 1468 N N . ARG A 1 180 ? 8.655 -1.152 -29.123 1.00 43.34 180 ARG A N 1
ATOM 1469 C CA . ARG A 1 180 ? 7.250 -1.312 -29.497 1.00 43.34 180 ARG A CA 1
ATOM 1470 C C . ARG A 1 180 ? 6.648 0.080 -29.575 1.00 43.34 180 ARG A C 1
ATOM 1472 O O . ARG A 1 180 ? 6.866 0.895 -28.681 1.00 43.34 180 ARG A O 1
ATOM 1479 N N . GLU A 1 181 ? 5.905 0.349 -30.643 1.00 43.09 181 GLU A N 1
ATOM 1480 C CA . GLU A 1 181 ? 5.100 1.564 -30.694 1.00 43.09 181 GLU A CA 1
ATOM 1481 C C . GLU A 1 181 ? 4.188 1.614 -29.460 1.00 43.09 181 GLU A C 1
ATOM 1483 O O . GLU A 1 181 ? 3.714 0.557 -29.019 1.00 43.09 181 GLU A O 1
ATOM 1488 N N . PRO A 1 182 ? 3.992 2.806 -28.862 1.00 43.28 182 PRO A N 1
ATOM 1489 C CA . PRO A 1 182 ? 3.152 2.957 -27.684 1.00 43.28 182 PRO A CA 1
ATOM 1490 C C . PRO A 1 182 ? 1.816 2.275 -27.951 1.00 43.28 182 PRO A C 1
ATOM 1492 O O . PRO A 1 182 ? 1.179 2.531 -28.970 1.00 43.28 182 PRO A O 1
ATOM 1495 N N . SER A 1 183 ? 1.415 1.371 -27.057 1.00 43.53 183 SER A N 1
ATOM 1496 C CA . SER A 1 183 ? 0.130 0.696 -27.177 1.00 43.53 183 SER A CA 1
ATOM 1497 C C . SER A 1 183 ? -0.973 1.754 -27.132 1.00 43.53 183 SER A C 1
ATOM 1499 O O . SER A 1 183 ? -1.300 2.269 -26.059 1.00 43.53 183 SER A O 1
ATOM 1501 N N . GLU A 1 184 ? -1.530 2.098 -28.290 1.00 46.88 184 GLU A N 1
ATOM 1502 C CA . GLU A 1 184 ? -2.808 2.787 -28.365 1.00 46.88 184 GLU A CA 1
ATOM 1503 C C . GLU A 1 184 ? -3.838 1.926 -27.624 1.00 46.88 184 GLU A C 1
ATOM 1505 O O . GLU A 1 184 ? -4.074 0.775 -27.992 1.00 46.88 184 GLU A O 1
ATOM 1510 N N . GLY A 1 185 ? -4.452 2.474 -26.573 1.00 52.50 185 GLY A N 1
ATOM 1511 C CA . GLY A 1 185 ? -5.777 2.005 -26.165 1.00 52.50 185 GLY A CA 1
ATOM 1512 C C . GLY A 1 185 ? -5.959 1.388 -24.781 1.00 52.50 185 GLY A C 1
ATOM 1513 O O . GLY A 1 185 ? -7.035 0.845 -24.554 1.00 52.50 185 GLY A O 1
ATOM 1514 N N . THR A 1 186 ? -5.025 1.505 -23.835 1.00 47.84 186 THR A N 1
ATOM 1515 C CA . THR A 1 186 ? -5.387 1.279 -22.422 1.00 47.84 186 THR A CA 1
ATOM 1516 C C . THR A 1 186 ? -5.495 2.627 -21.730 1.00 47.84 186 THR A C 1
ATOM 1518 O O . THR A 1 186 ? -4.478 3.212 -21.356 1.00 47.84 186 THR A O 1
ATOM 1521 N N . GLU A 1 187 ? -6.718 3.157 -21.609 1.00 52.81 187 GLU A N 1
ATOM 1522 C CA . GLU A 1 187 ? -6.959 4.253 -20.668 1.00 52.81 187 GLU A CA 1
ATOM 1523 C C . GLU A 1 187 ? -6.499 3.772 -19.282 1.00 52.81 187 GLU A C 1
ATOM 1525 O O . GLU A 1 187 ? -6.887 2.678 -18.867 1.00 52.81 187 GLU A O 1
ATOM 1530 N N . PRO A 1 188 ? -5.602 4.504 -18.599 1.00 57.91 188 PRO A N 1
ATOM 1531 C CA . PRO A 1 188 ? -5.149 4.100 -17.280 1.00 57.91 188 PRO A CA 1
ATOM 1532 C C . PRO A 1 188 ? -6.342 4.086 -16.329 1.00 57.91 188 PRO A C 1
ATOM 1534 O O . PRO A 1 188 ? -7.150 5.015 -16.330 1.00 57.91 188 PRO A O 1
ATOM 1537 N N . ASP A 1 189 ? -6.439 3.030 -15.522 1.00 59.66 189 ASP A N 1
ATOM 1538 C CA . ASP A 1 189 ? -7.478 2.933 -14.505 1.00 59.66 189 ASP A CA 1
ATOM 1539 C C . ASP A 1 189 ? -7.425 4.160 -13.581 1.00 59.66 189 ASP A C 1
ATOM 1541 O O . ASP A 1 189 ? -6.335 4.551 -13.140 1.00 59.66 189 ASP A O 1
ATOM 1545 N N . PRO A 1 190 ? -8.576 4.776 -13.267 1.00 65.88 190 PRO A N 1
ATOM 1546 C CA . PRO A 1 190 ? -8.610 5.952 -12.414 1.00 65.88 190 PRO A CA 1
ATOM 1547 C C . PRO A 1 190 ? -8.044 5.621 -11.027 1.00 65.88 190 PRO A C 1
ATOM 1549 O O . PRO A 1 190 ? -8.432 4.644 -10.378 1.00 65.88 190 PRO A O 1
ATOM 1552 N N . HIS A 1 191 ? -7.118 6.450 -10.549 1.00 71.94 191 HIS A N 1
ATOM 1553 C CA . HIS A 1 191 ? -6.552 6.325 -9.213 1.00 71.94 191 HIS A CA 1
ATOM 1554 C C . HIS A 1 191 ? -7.610 6.736 -8.188 1.00 71.94 191 HIS A C 1
ATOM 1556 O O . HIS A 1 191 ? -8.048 7.875 -8.182 1.00 71.94 191 HIS A O 1
ATOM 1562 N N . ILE A 1 192 ? -7.980 5.875 -7.240 1.00 78.94 192 ILE A N 1
ATOM 1563 C CA . ILE A 1 192 ? -8.921 6.268 -6.177 1.00 78.94 192 ILE A CA 1
ATOM 1564 C C . ILE A 1 192 ? -8.182 7.047 -5.081 1.00 78.94 192 ILE A C 1
ATOM 1566 O O . ILE A 1 192 ? -7.307 6.492 -4.417 1.00 78.94 192 ILE A O 1
ATOM 1570 N N . TYR A 1 193 ? -8.509 8.323 -4.897 1.00 76.38 193 TYR A N 1
ATOM 1571 C CA . TYR A 1 193 ? -8.013 9.153 -3.801 1.00 76.38 193 TYR A CA 1
ATOM 1572 C C . TYR A 1 193 ? -8.893 8.963 -2.563 1.00 76.38 193 TYR A C 1
ATOM 1574 O O . TYR A 1 193 ? -10.094 9.218 -2.623 1.00 76.38 193 TYR A O 1
ATOM 1582 N N . TRP A 1 194 ? -8.305 8.524 -1.450 1.00 80.31 194 TRP A N 1
ATOM 1583 C CA . TRP A 1 194 ? -9.025 8.269 -0.201 1.00 80.31 194 TRP A CA 1
ATOM 1584 C C . TRP A 1 194 ? -8.857 9.410 0.799 1.00 80.31 194 TRP A C 1
ATOM 1586 O O . TRP A 1 194 ? -7.767 9.958 0.956 1.00 80.31 194 TRP A O 1
ATOM 1596 N N . MET A 1 195 ? -9.923 9.726 1.529 1.00 80.56 195 MET A N 1
ATOM 1597 C CA . MET A 1 195 ? -9.886 10.656 2.655 1.00 80.56 195 MET A CA 1
ATOM 1598 C C . MET A 1 195 ? -10.755 10.194 3.815 1.00 80.56 195 MET A C 1
ATOM 1600 O O . MET A 1 195 ? -11.801 9.583 3.611 1.00 80.56 195 MET A O 1
ATOM 1604 N N . THR A 1 196 ? -10.337 10.536 5.030 1.00 79.62 196 THR A N 1
ATOM 1605 C CA . THR A 1 196 ? -11.133 10.360 6.244 1.00 79.62 196 THR A CA 1
ATOM 1606 C C . THR A 1 196 ? -12.013 11.581 6.491 1.00 79.62 196 THR A C 1
ATOM 1608 O O . THR A 1 196 ? -11.540 12.721 6.527 1.00 79.62 196 THR A O 1
ATOM 1611 N N . VAL A 1 197 ? -13.301 11.332 6.697 1.00 81.94 197 VAL A N 1
ATOM 1612 C CA . VAL A 1 197 ? -14.292 12.310 7.155 1.00 81.94 197 VAL A CA 1
ATOM 1613 C C . VAL A 1 197 ? -15.023 11.756 8.374 1.00 81.94 197 VAL A C 1
ATOM 1615 O O . VAL A 1 197 ? -14.999 10.551 8.616 1.00 81.94 197 VAL A O 1
ATOM 1618 N N . GLY A 1 198 ? -15.623 12.619 9.187 1.00 81.06 198 GLY A N 1
ATOM 1619 C CA . GLY A 1 198 ? -16.325 12.205 10.396 1.00 81.06 198 GLY A CA 1
ATOM 1620 C C . GLY A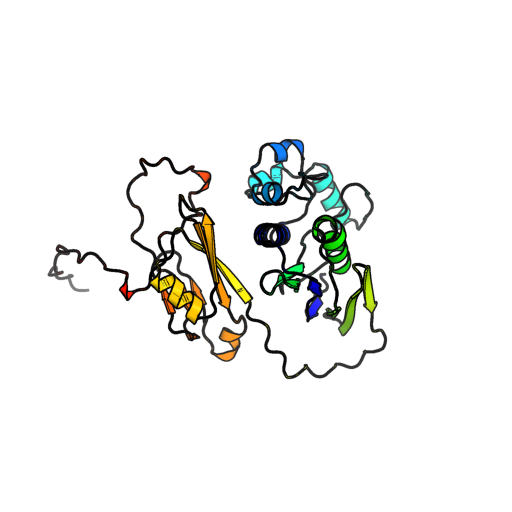 1 198 ? -17.652 11.569 10.038 1.00 81.06 198 GLY A C 1
ATOM 1621 O O . GLY A 1 198 ? -17.862 10.388 10.269 1.00 81.06 198 GLY A O 1
ATOM 1622 N N . ALA A 1 199 ? -18.531 12.316 9.383 1.00 84.06 199 ALA A N 1
ATOM 1623 C CA . ALA A 1 199 ? -19.784 11.777 8.864 1.00 84.06 199 ALA A CA 1
ATOM 1624 C C . ALA A 1 199 ? -19.984 12.171 7.399 1.00 84.06 199 ALA A C 1
ATOM 1626 O O . ALA A 1 199 ? -19.337 13.086 6.897 1.00 84.06 199 ALA A O 1
ATOM 1627 N N . VAL A 1 200 ? -20.886 11.481 6.708 1.00 85.69 200 VAL A N 1
ATOM 1628 C CA . VAL A 1 200 ? -21.319 11.820 5.346 1.00 85.69 200 VAL A CA 1
ATOM 1629 C C . VAL A 1 200 ? -22.841 11.854 5.361 1.00 85.69 200 VAL A C 1
ATOM 1631 O O . VAL A 1 200 ? -23.452 10.885 5.818 1.00 85.69 200 VAL A O 1
ATOM 1634 N N . SER A 1 201 ? -23.451 12.955 4.911 1.00 88.75 201 SER A N 1
ATOM 1635 C CA . SER A 1 201 ? -24.913 13.031 4.784 1.00 88.75 201 SER A CA 1
ATOM 1636 C C . SER A 1 201 ? -25.420 11.986 3.783 1.00 88.75 201 SER A C 1
ATOM 1638 O O . SER A 1 201 ? -24.685 11.532 2.905 1.00 88.75 201 SER A O 1
ATOM 1640 N N . GLU A 1 202 ? -26.692 11.598 3.879 1.00 88.50 202 GLU A N 1
ATOM 1641 C CA . GLU A 1 202 ? -27.257 10.625 2.935 1.00 88.50 202 GLU A CA 1
ATOM 1642 C C . GLU A 1 202 ? -27.250 11.162 1.494 1.00 88.50 202 GLU A C 1
ATOM 1644 O O . GLU A 1 202 ? -26.958 10.428 0.552 1.00 88.50 202 GLU A O 1
ATOM 1649 N N . GLN A 1 203 ? -27.499 12.465 1.317 1.00 85.69 203 GLN A N 1
ATOM 1650 C CA . GLN A 1 203 ? -27.474 13.098 -0.003 1.00 85.69 203 GLN A CA 1
ATOM 1651 C C . GLN A 1 203 ? -26.048 13.162 -0.554 1.00 85.69 203 GLN A C 1
ATOM 1653 O O . GLN A 1 203 ? -25.832 12.848 -1.723 1.00 85.69 203 GLN A O 1
ATOM 1658 N N . ALA A 1 204 ? -25.061 13.485 0.289 1.00 85.69 204 ALA A N 1
ATOM 1659 C CA . ALA A 1 204 ? -23.664 13.463 -0.116 1.00 85.69 204 ALA A CA 1
ATOM 1660 C C . ALA A 1 204 ? -23.192 12.045 -0.461 1.00 85.69 204 ALA A C 1
ATOM 1662 O O . ALA A 1 204 ? -22.482 11.858 -1.446 1.00 85.69 204 ALA A O 1
ATOM 1663 N N . ARG A 1 205 ? -23.625 11.032 0.299 1.00 91.06 205 ARG A N 1
ATOM 1664 C CA . ARG A 1 205 ? -23.341 9.621 0.007 1.00 91.06 205 ARG A CA 1
ATOM 1665 C C . ARG A 1 205 ? -23.900 9.220 -1.355 1.00 91.06 205 ARG A C 1
ATOM 1667 O O . ARG A 1 205 ? -23.170 8.636 -2.151 1.00 91.06 205 ARG A O 1
ATOM 1674 N N . GLN A 1 206 ? -25.153 9.571 -1.637 1.00 88.25 206 GLN A N 1
ATOM 1675 C CA . GLN A 1 206 ? -25.784 9.308 -2.928 1.00 88.25 206 GLN A CA 1
ATOM 1676 C C . GLN A 1 206 ? -25.034 10.007 -4.075 1.00 88.25 206 GLN A C 1
ATOM 1678 O O . GLN A 1 206 ? -24.711 9.366 -5.073 1.00 88.25 206 GLN A O 1
ATOM 1683 N N . ALA A 1 207 ? -24.675 11.282 -3.903 1.00 85.00 207 ALA A N 1
ATOM 1684 C CA . ALA A 1 207 ? -23.923 12.046 -4.899 1.00 85.00 207 ALA A CA 1
ATOM 1685 C C . ALA A 1 207 ? -22.519 11.469 -5.162 1.00 85.00 207 ALA A C 1
ATOM 1687 O O . ALA A 1 207 ? -22.062 11.443 -6.304 1.00 85.00 207 ALA A O 1
ATOM 1688 N N . LEU A 1 208 ? -21.838 10.967 -4.125 1.00 86.56 208 LEU A N 1
ATOM 1689 C CA . LEU A 1 208 ? -20.552 10.281 -4.269 1.00 86.56 208 LEU A CA 1
ATOM 1690 C C . LEU A 1 208 ? -20.697 8.992 -5.078 1.00 86.56 208 LEU A C 1
ATOM 1692 O O . LEU A 1 208 ? -19.909 8.772 -5.991 1.00 86.56 208 LEU A O 1
ATOM 1696 N N . VAL A 1 209 ? -21.713 8.175 -4.791 1.00 84.75 209 VAL A N 1
ATOM 1697 C CA . VAL A 1 209 ? -21.981 6.934 -5.537 1.00 84.75 209 VAL A CA 1
ATOM 1698 C C . VAL A 1 209 ? -22.301 7.224 -7.008 1.00 84.75 209 VAL A C 1
ATOM 1700 O O . VAL A 1 209 ? -21.784 6.541 -7.888 1.00 84.75 209 VAL A O 1
ATOM 1703 N N . GLU A 1 210 ? -23.096 8.258 -7.296 1.00 83.88 210 GLU A N 1
ATOM 1704 C CA . GLU A 1 210 ? -23.423 8.679 -8.671 1.00 83.88 210 GLU A CA 1
ATOM 1705 C C . GLU A 1 210 ? -22.204 9.165 -9.469 1.00 83.88 210 GLU A 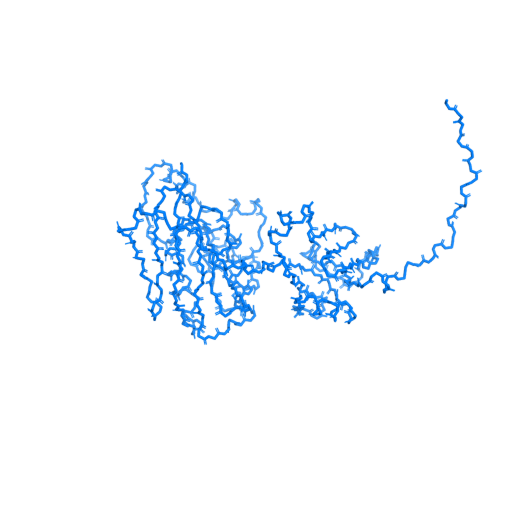C 1
ATOM 1707 O O . GLU A 1 210 ? -22.194 9.105 -10.699 1.00 83.88 210 GLU A O 1
ATOM 1712 N N . ALA A 1 211 ? -21.158 9.614 -8.778 1.00 80.19 211 ALA A N 1
ATOM 1713 C CA . ALA A 1 211 ? -19.889 10.013 -9.373 1.00 80.19 211 ALA A CA 1
ATOM 1714 C C . ALA A 1 211 ? -18.820 8.914 -9.358 1.00 80.19 211 ALA A C 1
ATOM 1716 O O . ALA A 1 211 ? -17.637 9.224 -9.515 1.00 80.19 211 ALA A O 1
ATOM 1717 N N . ASP A 1 212 ? -19.223 7.653 -9.190 1.00 82.50 212 ASP A N 1
ATOM 1718 C CA . ASP A 1 212 ? -18.331 6.489 -9.121 1.00 82.50 212 ASP A CA 1
ATOM 1719 C C . ASP A 1 212 ? -17.391 6.506 -7.891 1.00 82.50 212 ASP A C 1
ATOM 1721 O O . ASP A 1 212 ? -16.371 5.815 -7.842 1.00 82.50 212 ASP A O 1
ATOM 1725 N N . GLY A 1 213 ? -17.729 7.306 -6.877 1.00 83.81 213 GLY A N 1
ATOM 1726 C CA . GLY A 1 213 ? -17.053 7.373 -5.589 1.00 83.81 213 GLY A CA 1
ATOM 1727 C C . GLY A 1 213 ? -17.445 6.237 -4.640 1.00 83.81 213 GLY A C 1
ATOM 1728 O O . GLY A 1 213 ? -18.442 5.538 -4.812 1.00 83.81 213 GLY A O 1
ATOM 1729 N N . GLN A 1 214 ? -16.637 6.054 -3.599 1.00 85.25 214 GLN A N 1
ATOM 1730 C CA . GLN A 1 214 ? -16.792 5.029 -2.571 1.00 85.25 214 GLN A CA 1
ATOM 1731 C C . GLN A 1 214 ? -16.954 5.672 -1.203 1.00 85.25 214 GLN A C 1
ATOM 1733 O O . GLN A 1 214 ? -16.281 6.652 -0.896 1.00 85.25 214 GLN A O 1
ATOM 1738 N N . VAL A 1 215 ? -17.812 5.091 -0.368 1.00 87.25 215 VAL A N 1
ATOM 1739 C CA . VAL A 1 215 ? -18.045 5.537 1.009 1.00 87.25 215 VAL A CA 1
ATOM 1740 C C . VAL A 1 215 ? -18.025 4.309 1.912 1.00 87.25 215 VAL A C 1
ATOM 1742 O O . VAL A 1 215 ? -18.843 3.408 1.738 1.00 87.25 215 VAL A O 1
ATOM 1745 N N . ILE A 1 216 ? -17.071 4.246 2.841 1.00 86.38 216 ILE A N 1
ATOM 1746 C CA . ILE A 1 216 ? -16.879 3.111 3.753 1.00 86.38 216 ILE A CA 1
ATOM 1747 C C . ILE A 1 216 ? -16.994 3.608 5.189 1.00 86.38 216 ILE A C 1
ATOM 1749 O O . ILE A 1 216 ? -16.172 4.405 5.637 1.00 86.38 216 ILE A O 1
ATOM 1753 N N . ASP A 1 217 ? -17.980 3.106 5.923 1.00 85.12 217 ASP A N 1
ATOM 1754 C CA . ASP A 1 217 ? -18.144 3.392 7.346 1.00 85.12 217 ASP A CA 1
ATOM 1755 C C . ASP A 1 217 ? -17.144 2.547 8.157 1.00 85.12 217 ASP A C 1
ATOM 1757 O O . ASP A 1 217 ? -17.262 1.326 8.238 1.00 85.12 217 ASP A O 1
ATOM 1761 N N . VAL A 1 218 ? -16.125 3.194 8.726 1.00 82.00 218 VAL A N 1
ATOM 1762 C CA . VAL A 1 218 ? -15.032 2.547 9.476 1.00 82.00 218 VAL A CA 1
ATOM 1763 C C . VAL A 1 218 ? -15.355 2.453 10.965 1.00 82.00 218 VAL A C 1
ATOM 1765 O O . VAL A 1 218 ? -14.970 1.493 11.631 1.00 82.00 218 VAL A O 1
ATOM 1768 N N . HIS A 1 219 ? -16.057 3.448 11.508 1.00 76.88 219 HIS A N 1
ATOM 1769 C CA . HIS A 1 219 ? -16.419 3.499 12.920 1.00 76.88 219 HIS A CA 1
ATOM 1770 C C . HIS A 1 219 ? -17.760 4.205 13.115 1.00 76.88 219 HIS A C 1
ATOM 1772 O O . HIS A 1 219 ? -18.073 5.135 12.380 1.00 76.88 219 HIS A O 1
ATOM 1778 N N . ALA A 1 220 ? -18.552 3.773 14.100 1.00 76.06 220 ALA A N 1
ATOM 1779 C CA . ALA A 1 220 ? -19.900 4.303 14.327 1.00 76.06 220 ALA A CA 1
ATOM 1780 C C . ALA A 1 220 ? -19.964 5.441 15.367 1.00 76.06 220 ALA A C 1
ATOM 1782 O O . ALA A 1 220 ? -20.892 6.244 15.323 1.00 76.06 220 ALA A O 1
ATOM 1783 N N . SER A 1 221 ? -19.026 5.515 16.323 1.00 73.69 221 SER A N 1
ATOM 1784 C CA . SER A 1 221 ? -19.053 6.532 17.393 1.00 73.69 221 SER A CA 1
ATOM 1785 C C . SER A 1 221 ? -17.669 6.798 18.024 1.00 73.69 221 SER A C 1
ATOM 1787 O O . SER A 1 221 ? -17.281 6.043 18.913 1.00 73.69 221 SER A O 1
ATOM 1789 N N . PRO A 1 222 ? -16.936 7.864 17.640 1.00 68.31 222 PRO A N 1
ATOM 1790 C CA . PRO A 1 222 ? -17.351 8.872 16.668 1.00 68.31 222 PRO A CA 1
ATOM 1791 C C . PRO A 1 222 ? -17.483 8.244 15.279 1.00 68.31 222 PRO A C 1
ATOM 1793 O O . PRO A 1 222 ? -16.804 7.245 15.008 1.00 68.31 222 PRO A O 1
ATOM 1796 N N . PRO A 1 223 ? -18.376 8.770 14.428 1.00 73.25 223 PRO A N 1
ATOM 1797 C CA . PRO A 1 223 ? -18.447 8.309 13.060 1.00 73.25 223 PRO A CA 1
ATOM 1798 C C . PRO A 1 223 ? -17.094 8.596 12.390 1.00 73.25 223 PRO A C 1
ATOM 1800 O O . PRO A 1 223 ? -16.494 9.655 12.597 1.00 73.25 223 PRO A O 1
ATOM 1803 N N . VAL A 1 224 ? -16.576 7.607 11.666 1.00 76.38 224 VAL A N 1
ATOM 1804 C CA . VAL A 1 224 ? -15.404 7.745 10.797 1.00 76.38 224 VAL A CA 1
ATOM 1805 C C . VAL A 1 224 ? -15.753 7.073 9.488 1.00 76.38 224 VAL A C 1
ATOM 1807 O O . VAL A 1 224 ? -16.081 5.885 9.466 1.00 76.38 224 VAL A O 1
ATOM 1810 N N . VAL A 1 225 ? -15.664 7.827 8.403 1.00 81.44 225 VAL A N 1
ATOM 1811 C CA . VAL A 1 225 ? -16.018 7.386 7.061 1.00 81.44 225 VAL A CA 1
ATOM 1812 C C . VAL A 1 225 ? -14.835 7.626 6.130 1.00 81.44 225 VAL A C 1
ATOM 1814 O O . VAL A 1 225 ? -14.233 8.700 6.133 1.00 81.44 225 VAL A O 1
ATOM 1817 N N . LEU A 1 226 ? -14.483 6.627 5.326 1.00 80.19 226 LEU A N 1
ATOM 1818 C CA . LEU A 1 226 ? -13.530 6.772 4.232 1.00 80.19 226 LEU A CA 1
ATOM 1819 C C . LEU A 1 226 ? -14.284 7.090 2.946 1.00 80.19 226 LEU A C 1
ATOM 1821 O O . LEU A 1 226 ? -15.128 6.307 2.514 1.00 80.19 226 LEU A O 1
ATOM 1825 N N . VAL A 1 227 ? -13.948 8.216 2.325 1.00 83.19 227 VAL A N 1
ATOM 1826 C CA . VAL A 1 227 ? -14.464 8.615 1.015 1.00 83.19 227 VAL A CA 1
ATOM 1827 C C . VAL A 1 227 ? -13.370 8.412 -0.025 1.00 83.19 227 VAL A C 1
ATOM 1829 O O . VAL A 1 227 ? -12.289 8.983 0.097 1.00 83.19 227 VAL A O 1
ATOM 1832 N N . GLY A 1 228 ? -13.639 7.573 -1.021 1.00 81.81 228 GLY A N 1
ATOM 1833 C CA . GLY A 1 228 ? -12.748 7.272 -2.135 1.00 81.81 228 GLY A CA 1
ATOM 1834 C C . GLY A 1 228 ? -13.267 7.900 -3.418 1.00 81.81 228 GLY A C 1
ATOM 1835 O O . GLY A 1 228 ? -14.409 7.659 -3.789 1.00 81.81 228 GLY A O 1
ATOM 1836 N N . LEU A 1 229 ? -12.451 8.679 -4.119 1.00 81.75 229 LEU A N 1
ATOM 1837 C CA . LEU A 1 229 ? -12.843 9.321 -5.373 1.00 81.75 229 LEU A CA 1
ATOM 1838 C C . LEU A 1 229 ? -11.944 8.884 -6.521 1.00 81.75 229 LEU A C 1
ATOM 1840 O O . LEU A 1 229 ? -10.729 9.052 -6.411 1.00 81.75 229 LEU A O 1
ATOM 1844 N N . PRO A 1 230 ? -12.498 8.341 -7.617 1.00 72.50 230 PRO A N 1
ATOM 1845 C CA . PRO A 1 230 ? -11.711 8.047 -8.801 1.00 72.50 230 PRO A CA 1
ATOM 1846 C C . PRO A 1 230 ? -11.181 9.361 -9.384 1.00 72.50 230 PRO A C 1
ATOM 1848 O O . PRO A 1 230 ? -11.935 10.221 -9.827 1.00 72.50 230 PRO A O 1
ATOM 1851 N N . TYR A 1 231 ? -9.865 9.517 -9.355 1.00 73.06 231 TYR A N 1
ATOM 1852 C CA . TYR A 1 231 ? -9.125 10.634 -9.910 1.00 73.06 231 TYR A CA 1
ATOM 1853 C C . TYR A 1 231 ? -8.326 10.151 -11.114 1.00 73.06 231 TYR A C 1
ATOM 1855 O O . TYR A 1 231 ? -7.452 9.284 -11.018 1.00 73.06 231 TYR A O 1
ATOM 1863 N N . ASP A 1 232 ? -8.625 10.730 -12.269 1.00 70.50 232 ASP A N 1
ATOM 1864 C CA . ASP A 1 232 ? -7.786 10.571 -13.442 1.00 70.50 232 ASP A CA 1
ATOM 1865 C C . ASP A 1 232 ? -6.584 11.515 -13.327 1.00 70.50 232 ASP A C 1
ATOM 1867 O O . ASP A 1 232 ? -6.687 12.724 -13.535 1.00 70.50 232 ASP A O 1
ATOM 1871 N N . VAL A 1 233 ? -5.414 10.951 -13.028 1.00 64.50 233 VAL A N 1
ATOM 1872 C CA . VAL A 1 233 ? -4.149 11.701 -12.961 1.00 64.50 233 VAL A CA 1
ATOM 1873 C C . VAL A 1 233 ? -3.788 12.375 -14.291 1.00 64.50 233 VAL A C 1
ATOM 1875 O O . VAL A 1 233 ? -3.040 13.352 -14.303 1.00 64.50 233 VAL A O 1
ATOM 1878 N N . ASN A 1 234 ? -4.352 11.910 -15.412 1.00 64.50 234 ASN A N 1
ATOM 1879 C CA . ASN A 1 234 ? -4.172 12.523 -16.724 1.00 64.50 234 ASN A CA 1
ATOM 1880 C C . ASN A 1 234 ? -5.202 13.604 -17.045 1.00 64.50 234 ASN A C 1
ATOM 1882 O O . ASN A 1 234 ? -5.077 14.272 -18.077 1.00 64.50 234 ASN A O 1
ATOM 1886 N N . TYR A 1 235 ? -6.184 13.834 -16.175 1.00 67.38 235 TYR A N 1
ATOM 1887 C CA . TYR A 1 235 ? -7.236 14.810 -16.418 1.00 67.38 235 TYR A CA 1
ATOM 1888 C C . TYR A 1 235 ? -6.655 16.210 -16.624 1.00 67.38 235 TYR A C 1
ATOM 1890 O O . TYR A 1 235 ? -7.012 16.899 -17.583 1.00 67.38 235 TYR A O 1
ATOM 1898 N N . TYR A 1 236 ? -5.676 16.598 -15.799 1.00 67.69 236 TYR A N 1
ATOM 1899 C CA . TYR A 1 236 ? -4.964 17.864 -15.964 1.00 67.69 236 TYR A CA 1
ATOM 1900 C C . TYR A 1 236 ? -4.279 17.965 -17.330 1.00 67.69 236 TYR A C 1
ATOM 1902 O O . TYR A 1 236 ? -4.371 18.991 -18.006 1.00 67.69 236 TYR A O 1
ATOM 1910 N N . PHE A 1 237 ? -3.619 16.898 -17.784 1.00 64.81 237 PHE A N 1
ATOM 1911 C CA . PHE A 1 237 ? -2.962 16.888 -19.090 1.00 64.81 237 PHE A CA 1
ATOM 1912 C C . PHE A 1 237 ? -3.967 17.025 -20.242 1.00 64.81 237 PHE A C 1
ATOM 1914 O O . PHE A 1 237 ? -3.683 17.744 -21.204 1.00 64.81 237 PHE A O 1
ATOM 1921 N N . ARG A 1 238 ? -5.149 16.401 -20.124 1.00 75.12 238 ARG A N 1
ATOM 1922 C CA . ARG A 1 238 ? -6.228 16.467 -21.125 1.00 75.12 238 ARG A CA 1
ATOM 1923 C C . ARG A 1 238 ? -6.933 17.824 -21.154 1.00 75.12 238 ARG A C 1
ATOM 1925 O O . ARG A 1 238 ? -7.202 18.351 -22.233 1.00 75.12 238 ARG A O 1
ATOM 1932 N N . HIS A 1 239 ? -7.213 18.400 -19.988 1.00 71.62 239 HIS A N 1
ATOM 1933 C CA . HIS A 1 239 ? -8.134 19.532 -19.856 1.00 71.62 239 HIS A CA 1
ATOM 1934 C C . HIS A 1 239 ? -7.484 20.835 -19.379 1.00 71.62 239 HIS A C 1
ATOM 1936 O O . HIS A 1 239 ? -8.129 21.879 -19.415 1.00 71.62 239 HIS A O 1
ATOM 1942 N N . ARG A 1 240 ? -6.198 20.807 -19.011 1.00 77.62 240 ARG A N 1
ATOM 1943 C CA . ARG A 1 240 ? -5.418 21.951 -18.500 1.00 77.62 240 ARG A CA 1
ATOM 1944 C C . ARG A 1 240 ? -5.961 22.548 -17.192 1.00 77.62 240 ARG A C 1
ATOM 1946 O O . ARG A 1 240 ? -5.720 23.720 -16.913 1.00 77.62 240 ARG A O 1
ATOM 1953 N N . TYR A 1 241 ? -6.674 21.757 -16.392 1.00 76.12 241 TYR A N 1
ATOM 1954 C CA . TYR A 1 241 ? -7.083 22.093 -15.024 1.00 76.12 241 TYR A CA 1
ATOM 1955 C C . TYR A 1 241 ? -7.263 20.825 -14.180 1.00 76.12 241 TYR A C 1
ATOM 1957 O O . TYR A 1 241 ? -7.530 19.759 -14.732 1.00 76.12 241 TYR A O 1
ATOM 1965 N N . ASP A 1 242 ? -7.123 20.944 -12.856 1.00 74.50 242 ASP A N 1
ATOM 1966 C CA . ASP A 1 242 ? -7.317 19.825 -11.925 1.00 74.50 242 ASP A CA 1
ATOM 1967 C C . ASP A 1 242 ? -8.795 19.455 -11.827 1.00 74.50 242 ASP A C 1
ATOM 1969 O O . ASP A 1 242 ? -9.652 20.332 -11.660 1.00 74.50 242 ASP A O 1
ATOM 1973 N N . ASP A 1 243 ? -9.092 18.160 -11.921 1.00 80.06 243 ASP A N 1
ATOM 1974 C CA . ASP A 1 243 ? -10.459 17.670 -11.743 1.00 80.06 243 ASP A CA 1
ATOM 1975 C C . ASP A 1 243 ? -10.886 17.698 -10.274 1.00 80.06 243 ASP A C 1
ATOM 1977 O O . ASP A 1 243 ? -12.002 18.087 -9.936 1.00 80.06 243 ASP A O 1
ATOM 1981 N N . LEU A 1 244 ? -9.953 17.303 -9.407 1.00 81.12 244 LEU A N 1
ATOM 1982 C CA . LEU A 1 244 ? -10.127 17.151 -7.975 1.00 81.12 244 LEU A CA 1
ATOM 1983 C C . LEU A 1 244 ? -9.445 18.312 -7.252 1.00 81.12 244 LEU A C 1
ATOM 1985 O O . LEU A 1 244 ? -8.230 18.479 -7.336 1.00 81.12 244 LEU A O 1
ATOM 1989 N N . ALA A 1 245 ? -10.222 19.080 -6.497 1.00 78.31 245 ALA A N 1
ATOM 1990 C CA . ALA A 1 245 ? -9.709 20.098 -5.592 1.00 78.31 245 ALA A CA 1
ATOM 1991 C C . ALA A 1 245 ? -10.105 19.758 -4.153 1.00 78.31 245 ALA A C 1
ATOM 1993 O O . ALA A 1 245 ? -11.268 19.476 -3.873 1.00 78.31 245 ALA A O 1
ATOM 1994 N N . ILE A 1 246 ? -9.132 19.786 -3.241 1.00 73.88 246 ILE A N 1
ATOM 1995 C CA . ILE A 1 246 ? -9.337 19.541 -1.810 1.00 73.88 246 ILE A CA 1
ATOM 1996 C C . ILE A 1 246 ? -8.841 20.765 -1.055 1.00 73.88 246 ILE A C 1
ATOM 1998 O O . ILE A 1 246 ? -7.653 21.089 -1.094 1.00 73.88 246 ILE A O 1
ATOM 2002 N N . TRP A 1 247 ? -9.739 21.424 -0.333 1.00 72.06 247 TRP A N 1
ATOM 2003 C CA . TRP A 1 247 ? -9.401 22.573 0.497 1.00 72.06 247 TRP A CA 1
ATOM 2004 C C . TRP A 1 247 ? -9.364 22.164 1.963 1.00 72.06 247 TRP A C 1
ATOM 2006 O O . TRP A 1 247 ? -10.166 21.350 2.420 1.00 72.06 247 TRP A O 1
ATOM 2016 N N . ARG A 1 248 ? -8.425 22.734 2.727 1.00 56.25 248 ARG A N 1
ATOM 2017 C CA . ARG A 1 248 ? -8.282 22.427 4.162 1.00 56.25 248 ARG A CA 1
ATOM 2018 C C . ARG A 1 248 ? -9.492 22.874 4.988 1.00 56.25 248 ARG A C 1
ATOM 2020 O O . ARG A 1 248 ? -9.742 22.281 6.028 1.00 56.25 248 ARG A O 1
ATOM 2027 N N . THR A 1 249 ? -10.211 23.895 4.527 1.00 58.78 249 THR A N 1
ATOM 2028 C CA . THR A 1 249 ? -11.304 24.550 5.264 1.00 58.78 249 THR A CA 1
ATOM 2029 C C . THR A 1 249 ? -12.619 24.612 4.491 1.00 58.78 249 THR A C 1
ATOM 2031 O O . THR A 1 249 ? -13.649 24.851 5.098 1.00 58.78 249 THR A O 1
ATOM 2034 N N . GLU A 1 250 ? -12.605 24.394 3.172 1.00 62.78 250 GLU A N 1
ATOM 2035 C CA . GLU A 1 250 ? -13.736 24.736 2.286 1.00 62.78 250 GLU A CA 1
ATOM 2036 C C . GLU A 1 250 ? -14.360 23.518 1.587 1.00 62.78 250 GLU A C 1
ATOM 2038 O O . GLU A 1 250 ? -15.293 23.670 0.804 1.00 62.78 250 GLU A O 1
ATOM 2043 N N . GLY A 1 251 ? -13.861 22.308 1.868 1.00 76.88 251 GLY A N 1
ATOM 2044 C CA . GLY A 1 251 ? -14.446 21.064 1.371 1.00 76.88 251 GLY A CA 1
ATOM 2045 C C . GLY A 1 251 ? -13.669 20.395 0.241 1.00 76.88 251 GLY A C 1
ATOM 2046 O O . GLY A 1 251 ? -12.434 20.413 0.206 1.00 76.88 251 GLY A O 1
ATOM 2047 N N . ILE A 1 252 ? -14.407 19.771 -0.672 1.00 81.31 252 ILE A N 1
ATOM 2048 C CA . ILE A 1 252 ? -13.879 19.045 -1.830 1.00 81.31 252 ILE A CA 1
ATOM 2049 C C . ILE A 1 252 ? -14.727 19.325 -3.075 1.00 81.31 252 ILE A C 1
ATOM 2051 O O . ILE A 1 252 ? -15.941 19.466 -2.987 1.00 81.31 252 ILE A O 1
ATOM 2055 N N . GLN A 1 253 ? -14.100 19.381 -4.249 1.00 82.88 253 GLN A N 1
ATOM 2056 C CA . GLN A 1 253 ? -14.769 19.508 -5.541 1.00 82.88 253 GLN A CA 1
ATOM 2057 C C . GLN A 1 253 ? -14.227 18.491 -6.551 1.00 82.88 253 GLN A C 1
ATOM 2059 O O . GLN A 1 253 ? -13.015 18.326 -6.661 1.00 82.88 253 GLN A O 1
ATOM 2064 N N . VAL A 1 254 ? -15.131 17.876 -7.322 1.00 81.75 254 VAL A N 1
ATOM 2065 C CA . VAL A 1 254 ? -14.839 17.066 -8.516 1.00 81.75 254 VAL A CA 1
ATOM 2066 C C . VAL A 1 254 ? -15.531 17.717 -9.714 1.00 81.75 254 VAL A C 1
ATOM 2068 O O . VAL A 1 254 ? -16.749 17.615 -9.884 1.00 81.75 254 VAL A O 1
ATOM 2071 N N . ARG A 1 255 ? -14.769 18.455 -10.525 1.00 78.44 255 ARG A N 1
ATOM 2072 C CA . ARG A 1 255 ? -15.306 19.370 -11.546 1.00 78.44 255 ARG A CA 1
ATOM 2073 C C . ARG A 1 255 ? -15.986 18.644 -12.701 1.00 78.44 255 ARG A C 1
ATOM 2075 O O . ARG A 1 255 ? -17.051 19.080 -13.130 1.00 78.44 255 ARG A O 1
ATOM 2082 N N . SER A 1 256 ? -15.415 17.540 -13.168 1.00 73.31 256 SER A N 1
ATOM 2083 C CA . SER A 1 256 ? -15.934 16.707 -14.259 1.00 73.31 256 SER A CA 1
ATOM 2084 C C . SER A 1 256 ? -17.320 16.142 -13.965 1.00 73.31 256 SER A C 1
ATOM 2086 O O . SER A 1 256 ? -18.100 15.894 -14.883 1.00 73.31 256 SER A O 1
ATOM 2088 N N . LYS A 1 257 ? -17.640 15.982 -12.678 1.00 76.94 257 LYS A N 1
ATOM 2089 C CA . LYS A 1 257 ? -18.915 15.462 -12.178 1.00 76.94 257 LYS A CA 1
ATOM 2090 C C . LYS A 1 257 ? -19.826 16.559 -11.619 1.00 76.94 257 LYS A C 1
ATOM 2092 O O . LYS A 1 257 ? -20.906 16.257 -11.130 1.00 76.94 257 LYS A O 1
ATOM 2097 N N . GLY A 1 258 ? -19.400 17.826 -11.671 1.00 80.25 258 GLY A N 1
ATOM 2098 C CA . GLY A 1 258 ? -20.143 18.948 -11.092 1.00 80.25 258 GLY A CA 1
ATOM 2099 C C . GLY A 1 258 ? -20.329 18.844 -9.576 1.00 80.25 258 GLY A C 1
ATOM 2100 O O . GLY A 1 258 ? -21.214 19.496 -9.031 1.00 80.25 258 GLY A O 1
ATOM 2101 N N . LEU A 1 259 ? -19.516 18.032 -8.897 1.00 82.31 259 LEU A N 1
ATOM 2102 C CA . LEU A 1 259 ? -19.646 17.801 -7.468 1.00 82.31 259 LEU A CA 1
ATOM 2103 C C . LEU A 1 259 ? -18.840 18.820 -6.687 1.00 82.31 259 LEU A C 1
ATOM 2105 O O . LEU A 1 259 ? -17.664 19.056 -6.963 1.00 82.31 259 LEU A O 1
ATOM 2109 N N . ARG A 1 260 ? -19.457 19.366 -5.652 1.00 86.00 260 ARG A N 1
ATOM 2110 C CA . ARG A 1 260 ? -18.805 20.156 -4.618 1.00 86.00 260 ARG A CA 1
ATOM 2111 C C . ARG A 1 260 ? -19.409 19.715 -3.298 1.00 86.00 260 ARG A C 1
ATOM 2113 O O . ARG A 1 260 ? -20.598 19.463 -3.251 1.00 86.00 260 ARG A O 1
ATOM 2120 N N . PHE A 1 261 ? -18.605 19.605 -2.261 1.00 82.19 261 PHE A N 1
ATOM 2121 C CA . PHE A 1 261 ? -19.047 19.299 -0.911 1.00 82.19 261 PHE A CA 1
ATOM 2122 C C . PHE A 1 261 ? -18.400 20.304 0.022 1.00 82.19 261 PHE A C 1
ATOM 2124 O O . PHE A 1 261 ? -17.239 20.657 -0.190 1.00 82.19 261 PHE A O 1
ATOM 2131 N N . GLU A 1 262 ? -19.129 20.741 1.038 1.00 80.06 262 GLU A N 1
ATOM 2132 C CA . GLU A 1 262 ? -18.632 21.647 2.071 1.00 80.06 262 GLU A CA 1
ATOM 2133 C C . GLU A 1 262 ? -18.546 20.890 3.403 1.00 80.06 262 GLU A C 1
ATOM 2135 O O . GLU A 1 262 ? -19.263 19.910 3.635 1.00 80.06 262 GLU A O 1
ATOM 2140 N N . TYR A 1 263 ? -17.608 21.296 4.260 1.00 75.25 263 TYR A N 1
ATOM 2141 C CA . TYR A 1 263 ? -17.533 20.769 5.621 1.00 75.25 263 TYR A CA 1
ATOM 2142 C C . TYR A 1 263 ? -18.542 21.517 6.499 1.00 75.25 263 TYR A C 1
ATOM 2144 O O . TYR A 1 263 ? -18.667 22.731 6.367 1.00 75.25 263 TYR A O 1
ATOM 2152 N N . GLY A 1 264 ? -19.238 20.799 7.389 1.00 62.75 264 GLY A N 1
ATOM 2153 C CA . GLY A 1 264 ? -20.051 21.386 8.467 1.00 62.75 264 GLY A CA 1
ATOM 2154 C C . GLY A 1 264 ? -19.282 22.412 9.320 1.00 62.75 264 GLY A C 1
ATOM 2155 O O . GLY A 1 264 ? -18.051 22.382 9.339 1.00 62.75 264 GLY A O 1
ATOM 2156 N N . ASP A 1 265 ? -20.001 23.305 10.018 1.00 56.25 265 ASP A N 1
ATOM 2157 C CA . ASP A 1 265 ? -19.409 24.280 10.950 1.00 56.25 265 ASP A CA 1
ATOM 2158 C C . ASP A 1 265 ? -18.378 23.609 11.873 1.00 56.25 265 ASP A C 1
ATOM 2160 O O . ASP A 1 265 ? -18.668 22.579 12.481 1.00 56.25 265 ASP A O 1
ATOM 2164 N N . LEU A 1 266 ? -17.206 24.243 12.025 1.00 47.62 266 LEU A N 1
ATOM 2165 C CA . LEU A 1 266 ? -16.174 23.847 12.987 1.00 47.62 266 LEU A CA 1
ATOM 2166 C C . LEU A 1 266 ? -16.819 23.615 14.364 1.00 47.62 266 LEU A C 1
ATOM 2168 O O . LEU A 1 266 ? -17.367 24.560 14.941 1.00 47.62 266 LEU A O 1
ATOM 2172 N N . TRP A 1 267 ? -16.718 22.399 14.914 1.00 45.59 267 TRP A N 1
ATOM 2173 C CA . TRP A 1 267 ? -17.028 22.109 16.324 1.00 45.59 267 TRP A CA 1
ATOM 2174 C C . TRP A 1 267 ? -16.182 23.007 17.244 1.00 45.59 267 TRP A C 1
ATOM 2176 O O . TRP A 1 267 ? -15.092 22.642 17.678 1.00 45.59 267 TRP A O 1
ATOM 2186 N N . ASN A 1 268 ? -16.670 24.216 17.519 1.00 40.72 268 ASN A N 1
ATOM 2187 C CA . ASN A 1 268 ? -15.953 25.261 18.252 1.00 40.72 268 ASN A CA 1
ATOM 2188 C C . ASN A 1 268 ? -16.198 25.225 19.767 1.00 40.72 268 ASN A C 1
ATOM 2190 O O . ASN A 1 268 ? -15.780 26.146 20.468 1.00 40.72 268 ASN A O 1
ATOM 2194 N N . GLU A 1 269 ? -16.828 24.177 20.300 1.00 44.22 269 GLU A N 1
ATOM 2195 C CA . GLU A 1 269 ? -16.921 23.988 21.748 1.00 44.22 269 GLU A CA 1
ATOM 2196 C C . GLU A 1 269 ? -15.941 22.907 22.233 1.00 44.22 269 GLU A C 1
ATOM 2198 O O . GLU A 1 269 ? -15.832 21.846 21.612 1.00 44.22 269 GLU A O 1
ATOM 2203 N N . PRO A 1 270 ? -15.200 23.157 23.331 1.00 45.19 270 PRO A N 1
ATOM 2204 C CA . PRO A 1 270 ? -14.341 22.154 23.944 1.00 45.19 270 PRO A CA 1
ATOM 2205 C C . PRO A 1 270 ? -15.202 20.972 24.405 1.00 45.19 270 PRO A C 1
ATOM 2207 O O . PRO A 1 270 ? -16.090 21.119 25.237 1.00 45.19 270 PRO A O 1
ATOM 2210 N N . ASP A 1 271 ? -14.946 19.805 23.827 1.00 49.88 271 ASP A N 1
ATOM 2211 C CA . ASP A 1 271 ? -15.791 18.625 23.962 1.00 49.88 271 ASP A CA 1
ATOM 2212 C C . ASP A 1 271 ? -15.885 18.079 25.407 1.00 49.88 271 ASP A C 1
ATOM 2214 O O . ASP A 1 271 ? -14.903 17.588 25.968 1.00 49.88 271 ASP A O 1
ATOM 2218 N N . GLU A 1 272 ? -17.098 18.094 25.973 1.00 43.84 272 GLU A N 1
ATOM 2219 C CA . GLU A 1 272 ? -17.508 17.348 27.176 1.00 43.84 272 GLU A CA 1
ATOM 2220 C C . GLU A 1 272 ? -17.640 15.821 26.932 1.00 43.84 272 GLU A C 1
ATOM 2222 O O . GLU A 1 272 ? -17.881 15.068 27.875 1.00 43.84 272 GLU A O 1
ATOM 2227 N N . ARG A 1 273 ? -17.474 15.320 25.697 1.00 51.16 273 ARG A N 1
ATOM 2228 C CA . ARG A 1 273 ? -17.606 13.892 25.324 1.00 51.16 273 ARG A CA 1
ATOM 2229 C C . ARG A 1 273 ? -16.291 13.108 25.363 1.00 51.16 273 ARG A C 1
ATOM 2231 O O . ARG A 1 273 ? -16.310 11.903 25.122 1.00 51.16 273 ARG A O 1
ATOM 2238 N N . GLY A 1 274 ? -15.172 13.740 25.725 1.00 49.41 274 GLY A N 1
ATOM 2239 C CA . GLY A 1 274 ? -13.931 13.032 26.051 1.00 49.41 274 GLY A CA 1
ATOM 2240 C C . GLY A 1 274 ? -13.263 12.325 24.869 1.00 49.41 274 GLY A C 1
ATOM 2241 O O . GLY A 1 274 ? -12.676 11.260 25.067 1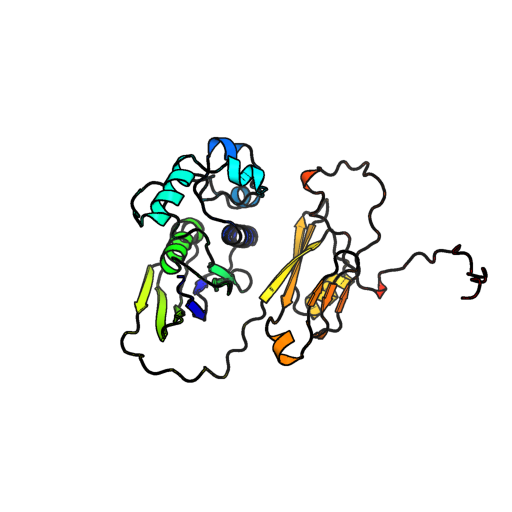.00 49.41 274 GLY A O 1
ATOM 2242 N N . LEU A 1 275 ? -13.334 12.887 23.655 1.00 49.28 275 LEU A N 1
ATOM 2243 C CA . LEU A 1 275 ? -12.564 12.363 22.523 1.00 49.28 275 LEU A CA 1
ATOM 2244 C C . LEU A 1 275 ? -11.063 12.299 22.858 1.00 49.28 275 LEU A C 1
ATOM 2246 O O . LEU A 1 275 ? -10.454 13.283 23.289 1.00 49.28 275 LEU A O 1
ATOM 2250 N N . ASP A 1 276 ? -10.475 11.119 22.651 1.00 53.06 276 ASP A N 1
ATOM 2251 C CA . ASP A 1 276 ? -9.063 10.860 22.920 1.00 53.06 276 ASP A CA 1
ATOM 2252 C C . ASP A 1 276 ? -8.182 11.805 22.065 1.00 53.06 276 ASP A C 1
ATOM 2254 O O . ASP A 1 276 ? -8.412 11.937 20.856 1.00 53.06 276 ASP A O 1
ATOM 2258 N N . PRO A 1 277 ? -7.181 12.486 22.662 1.00 52.41 277 PRO A N 1
ATOM 2259 C CA . PRO A 1 277 ? -6.290 13.408 21.959 1.00 52.41 277 PRO A CA 1
ATOM 2260 C C . PRO A 1 277 ? -5.627 12.839 20.697 1.00 52.41 277 PRO A C 1
ATOM 2262 O O . PRO A 1 277 ? -5.295 13.617 19.804 1.00 52.41 277 PRO A O 1
ATOM 2265 N N . SER A 1 278 ? -5.471 11.516 20.591 1.00 51.06 278 SER A N 1
ATOM 2266 C CA . SER A 1 278 ? -4.942 10.824 19.406 1.00 51.06 278 SER A CA 1
ATOM 2267 C C . SER A 1 278 ? -5.801 10.984 18.142 1.00 51.06 278 SER A C 1
ATOM 2269 O O . SER A 1 278 ? -5.296 10.795 17.038 1.00 51.06 278 SER A O 1
ATOM 2271 N N . TRP A 1 279 ? -7.067 11.401 18.268 1.00 47.09 279 TRP A N 1
ATOM 2272 C CA . TRP A 1 279 ? -7.964 11.650 17.131 1.00 47.09 279 TRP A CA 1
ATOM 2273 C C . TRP A 1 279 ? -7.960 13.103 16.641 1.00 47.09 279 TRP A C 1
ATOM 2275 O O . TRP A 1 279 ? -8.588 13.407 15.620 1.00 47.09 279 TRP A O 1
ATOM 2285 N N . ARG A 1 280 ? -7.243 14.011 17.323 1.00 48.28 280 ARG A N 1
ATOM 2286 C CA . ARG A 1 280 ? -7.114 15.422 16.920 1.00 48.28 280 ARG A CA 1
ATOM 2287 C C . ARG A 1 280 ? -6.334 15.510 15.604 1.00 48.28 280 ARG A C 1
ATOM 2289 O O . ARG A 1 280 ? -5.112 15.452 15.589 1.00 48.28 280 ARG A O 1
ATOM 2296 N N . GLY A 1 281 ? -7.066 15.627 14.497 1.00 48.97 281 GLY A N 1
ATOM 2297 C CA . GLY A 1 281 ? -6.534 15.683 13.128 1.00 48.97 281 GLY A CA 1
ATOM 2298 C C . GLY A 1 281 ? -7.105 14.621 12.181 1.00 48.97 281 GLY A C 1
ATOM 2299 O O . GLY A 1 281 ? -6.987 14.780 10.969 1.00 48.97 281 GLY A O 1
ATOM 2300 N N . CYS A 1 282 ? -7.753 13.574 12.711 1.00 44.38 282 CYS A N 1
ATOM 2301 C CA . CYS A 1 282 ? -8.276 12.450 11.920 1.00 44.38 282 CYS A CA 1
ATOM 2302 C C . CYS A 1 282 ? -9.744 12.622 11.511 1.00 44.38 282 CYS A C 1
ATOM 2304 O O . CYS A 1 282 ? -10.148 12.178 10.435 1.00 44.38 282 CYS A O 1
ATOM 2306 N N . VAL A 1 283 ? -10.539 13.265 12.366 1.00 52.38 283 VAL A N 1
ATOM 2307 C CA . VAL A 1 283 ? -11.979 13.442 12.164 1.00 52.38 283 VAL A CA 1
ATOM 2308 C C . VAL A 1 283 ? -12.202 14.828 11.572 1.00 52.38 283 VAL A C 1
ATOM 2310 O O . VAL A 1 283 ? -12.229 15.825 12.291 1.00 52.38 283 VAL A O 1
ATOM 2313 N N . ARG A 1 284 ? -12.300 14.899 10.238 1.00 62.94 284 ARG A N 1
ATOM 2314 C CA . ARG A 1 284 ? -12.963 16.043 9.593 1.00 62.94 284 ARG A CA 1
ATOM 2315 C C . ARG A 1 284 ? -14.447 15.982 9.933 1.00 62.94 284 ARG A C 1
ATOM 2317 O O . ARG A 1 284 ? -14.921 14.961 10.408 1.00 62.94 284 ARG A O 1
ATOM 2324 N N . ASP A 1 285 ? -15.158 17.070 9.727 1.00 74.88 285 ASP A N 1
ATOM 2325 C CA . ASP A 1 285 ? -16.541 17.217 10.158 1.00 74.88 285 ASP A CA 1
ATOM 2326 C C . ASP A 1 285 ? -17.527 16.302 9.393 1.00 74.88 285 ASP A C 1
ATOM 2328 O O . ASP A 1 285 ? -17.180 15.231 8.883 1.00 74.88 285 ASP A O 1
ATOM 2332 N N . THR A 1 286 ? -18.782 16.719 9.279 1.00 80.75 286 THR A N 1
ATOM 2333 C CA . THR A 1 286 ? -19.720 16.107 8.330 1.00 80.75 286 THR A CA 1
ATOM 2334 C C . THR A 1 286 ? -19.464 16.622 6.910 1.00 80.75 286 THR A C 1
ATOM 2336 O O . THR A 1 286 ? -19.432 17.831 6.684 1.00 80.75 286 THR A O 1
ATOM 2339 N N . LEU A 1 287 ? -19.295 15.707 5.953 1.00 82.25 287 LEU A N 1
ATOM 2340 C CA . LEU A 1 287 ? -19.285 15.984 4.519 1.00 82.25 287 LEU A CA 1
ATOM 2341 C C . LEU A 1 287 ? -20.728 16.105 4.013 1.00 82.25 287 LEU A C 1
ATOM 2343 O O . LEU A 1 287 ? -21.514 15.164 4.162 1.00 82.25 287 LEU A O 1
ATOM 2347 N N . MET A 1 288 ? -21.062 17.248 3.416 1.00 86.19 288 MET A N 1
ATOM 2348 C CA . MET A 1 288 ? -22.414 17.573 2.949 1.00 86.19 288 MET A CA 1
ATOM 2349 C C . MET A 1 288 ? -22.367 18.244 1.574 1.00 86.19 288 MET A C 1
ATOM 2351 O O . MET A 1 288 ? -21.342 18.812 1.190 1.00 86.19 288 MET A O 1
ATOM 2355 N N . LEU A 1 289 ? -23.472 18.200 0.832 1.00 86.06 289 LEU A N 1
ATOM 2356 C CA . LEU A 1 289 ? -23.645 19.010 -0.371 1.00 86.06 289 LEU A CA 1
ATOM 2357 C C . LEU A 1 289 ? -23.775 20.506 -0.013 1.00 86.06 289 LEU A C 1
ATOM 2359 O O . LEU A 1 289 ? -24.230 20.836 1.085 1.00 86.06 289 LEU A O 1
ATOM 2363 N N . PRO A 1 290 ? -23.424 21.442 -0.914 1.00 83.62 290 PRO A N 1
ATOM 2364 C CA . PRO A 1 290 ? -23.469 22.873 -0.632 1.00 83.62 290 PRO A CA 1
ATOM 2365 C C . PRO A 1 290 ? -24.900 23.352 -0.367 1.00 83.62 290 PRO A C 1
ATOM 2367 O O . PRO A 1 290 ? -25.112 24.281 0.402 1.00 83.62 290 PRO A O 1
ATOM 2370 N N . GLU A 1 291 ? -25.904 22.699 -0.958 1.00 83.94 291 GLU A N 1
ATOM 2371 C CA . GLU A 1 291 ? -27.316 23.011 -0.727 1.00 83.94 291 GLU A CA 1
ATOM 2372 C C . GLU A 1 291 ? -27.808 22.555 0.655 1.00 83.94 291 GLU A C 1
ATOM 2374 O O . GLU A 1 291 ? -28.767 23.124 1.182 1.00 83.94 291 GLU A O 1
ATOM 2379 N N . GLU A 1 292 ? -27.149 21.554 1.251 1.00 82.06 292 GLU A N 1
ATOM 2380 C CA . GLU A 1 292 ? -27.389 21.116 2.632 1.00 82.06 292 GLU A CA 1
ATOM 2381 C C . GLU A 1 292 ? -26.744 22.076 3.643 1.00 82.06 292 GLU A C 1
ATOM 2383 O O . GLU A 1 292 ? -27.163 22.135 4.803 1.00 82.06 292 GLU A O 1
ATOM 2388 N N . TYR A 1 293 ? -25.751 22.860 3.208 1.00 77.88 293 TYR A N 1
ATOM 2389 C CA . TYR A 1 293 ? -25.073 23.840 4.043 1.00 77.88 293 TYR A CA 1
ATOM 2390 C C . TYR A 1 293 ? -25.923 25.107 4.202 1.00 77.88 293 TYR A C 1
ATOM 2392 O O . TYR A 1 293 ? -25.803 26.103 3.486 1.00 77.88 293 TYR A O 1
ATOM 2400 N N . HIS A 1 294 ? -26.819 25.092 5.185 1.00 74.00 294 HIS A N 1
ATOM 2401 C CA . HIS A 1 294 ? -27.513 26.298 5.615 1.00 74.00 294 HIS A CA 1
ATOM 2402 C C . HIS A 1 294 ? -26.594 27.127 6.513 1.00 74.00 294 HIS A C 1
ATOM 2404 O O . HIS A 1 294 ? -26.596 26.948 7.730 1.00 74.00 294 HIS A O 1
ATOM 2410 N N . MET A 1 295 ? -25.852 28.075 5.927 1.00 57.47 295 MET A N 1
ATOM 2411 C CA . MET A 1 295 ? -25.245 29.163 6.701 1.00 57.47 295 MET A CA 1
ATOM 2412 C C . MET A 1 295 ? -26.331 29.742 7.620 1.00 57.47 295 MET A C 1
ATOM 2414 O O . MET A 1 295 ? -27.361 30.205 7.102 1.00 57.47 295 MET A O 1
ATOM 2418 N N . PRO A 1 296 ? -26.159 29.752 8.956 1.00 53.75 296 PRO A N 1
ATOM 2419 C CA . PRO A 1 296 ? -27.018 30.577 9.779 1.00 53.75 296 PRO A CA 1
ATOM 2420 C C . PRO A 1 296 ? -26.888 31.989 9.218 1.00 53.75 296 PRO A C 1
ATOM 2422 O O . PRO A 1 296 ? -25.792 32.542 9.159 1.00 53.75 296 PRO A O 1
ATOM 2425 N N . VAL A 1 297 ? -27.995 32.560 8.733 1.00 43.22 297 VAL A N 1
ATOM 2426 C CA . VAL A 1 297 ? -28.020 33.970 8.347 1.00 43.22 297 VAL A CA 1
ATOM 2427 C C . VAL A 1 297 ? -27.561 34.723 9.584 1.00 43.22 297 VAL A C 1
ATOM 2429 O O . VAL A 1 297 ? -28.311 34.811 10.560 1.00 43.22 297 VAL A O 1
ATOM 2432 N N . VAL A 1 298 ? -26.323 35.217 9.567 1.00 45.44 298 VAL A N 1
ATOM 2433 C CA . VAL A 1 298 ? -25.771 36.026 10.647 1.00 45.44 298 VAL A CA 1
ATOM 2434 C C . VAL A 1 298 ? -26.543 37.340 10.616 1.00 45.44 298 VAL A C 1
ATOM 2436 O O . VAL A 1 298 ? -26.166 38.311 9.964 1.00 45.44 298 VAL A O 1
ATOM 2439 N N . LYS A 1 299 ? -27.706 37.352 11.271 1.00 42.56 299 LYS A N 1
ATOM 2440 C CA . LYS A 1 299 ? -28.479 38.559 11.535 1.00 42.56 299 LYS A CA 1
ATOM 2441 C C . LYS A 1 299 ? -27.649 39.406 12.491 1.00 42.56 299 LYS A C 1
ATOM 2443 O O . LYS A 1 299 ? -27.723 39.205 13.698 1.00 42.56 299 LYS A O 1
ATOM 2448 N N . GLY A 1 300 ? -26.855 40.330 11.956 1.00 47.03 300 GLY A N 1
ATOM 2449 C CA . GLY A 1 300 ? -26.138 41.300 12.783 1.00 47.03 300 GLY A CA 1
ATOM 2450 C C . GLY A 1 300 ? -24.777 41.776 12.291 1.00 47.03 300 GLY A C 1
ATOM 2451 O O . GLY A 1 300 ? -24.133 42.496 13.046 1.00 47.03 300 GLY A O 1
ATOM 2452 N N . LEU A 1 301 ? -24.324 41.435 11.079 1.00 38.53 301 LEU A N 1
ATOM 2453 C CA . LEU A 1 301 ? -23.173 42.153 10.521 1.00 38.53 301 LEU A CA 1
ATOM 2454 C C . LEU A 1 301 ? -23.570 43.626 10.296 1.00 38.53 301 LEU A C 1
ATOM 2456 O O . LEU A 1 301 ? -24.591 43.869 9.643 1.00 38.53 301 LEU A O 1
ATOM 2460 N N . PRO A 1 302 ? -22.831 44.601 10.861 1.00 43.62 302 PRO A N 1
ATOM 2461 C CA . PRO A 1 302 ? -23.074 46.011 10.597 1.00 43.62 302 PRO A CA 1
ATOM 2462 C C . PRO A 1 302 ? -22.942 46.244 9.094 1.00 43.62 302 PRO A C 1
ATOM 2464 O O . PRO A 1 302 ? -21.975 45.802 8.480 1.00 43.62 302 PRO A O 1
ATOM 2467 N N . THR A 1 303 ? -23.921 46.903 8.485 1.00 45.22 303 THR A N 1
ATOM 2468 C CA . THR A 1 303 ? -23.758 47.422 7.128 1.00 45.22 303 THR A CA 1
ATOM 2469 C C . THR A 1 303 ? -22.645 48.461 7.163 1.00 45.22 303 THR A C 1
ATOM 2471 O O . THR A 1 303 ? -22.785 49.454 7.877 1.00 45.22 303 THR A O 1
ATOM 2474 N N . ASP A 1 304 ? -21.559 48.209 6.432 1.00 45.62 304 ASP A N 1
ATOM 2475 C CA . ASP A 1 304 ? -20.443 49.133 6.238 1.00 45.62 304 ASP A CA 1
ATOM 2476 C C . ASP A 1 304 ? -20.956 50.473 5.689 1.00 45.62 304 ASP A C 1
ATOM 2478 O O . ASP A 1 304 ? -21.186 50.631 4.492 1.00 45.62 304 ASP A O 1
ATOM 2482 N N . ASP A 1 305 ? -21.143 51.434 6.590 1.00 46.38 305 ASP A N 1
ATOM 2483 C CA . ASP A 1 305 ? -21.331 52.855 6.285 1.00 46.38 305 ASP A CA 1
ATOM 2484 C C . ASP A 1 305 ? -20.229 53.677 6.981 1.00 46.38 305 ASP A C 1
ATOM 2486 O O . ASP A 1 305 ? -20.435 54.800 7.440 1.00 46.38 305 ASP A O 1
ATOM 2490 N N . GLU A 1 306 ? -19.026 53.098 7.092 1.00 43.75 306 GLU A N 1
ATOM 2491 C CA . GLU A 1 306 ? -17.820 53.828 7.476 1.00 43.75 306 GLU A CA 1
ATOM 2492 C C . GLU A 1 306 ? -16.979 54.121 6.232 1.00 43.75 306 GLU A C 1
ATOM 2494 O O . GLU A 1 306 ? -16.245 53.300 5.686 1.00 43.75 306 GLU A O 1
ATOM 2499 N N . THR A 1 307 ? -17.133 55.358 5.772 1.00 46.31 307 THR A N 1
ATOM 2500 C CA . THR A 1 307 ? -16.30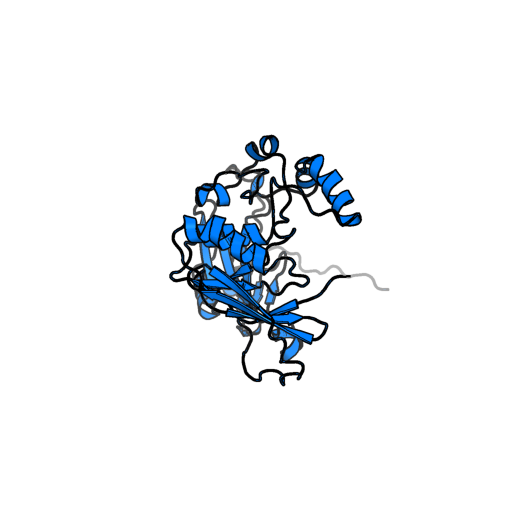3 56.035 4.780 1.00 46.31 307 THR A CA 1
ATOM 2501 C C . THR A 1 307 ? -14.809 55.850 5.064 1.00 46.31 307 THR A C 1
ATOM 2503 O O . THR A 1 307 ? -14.291 56.381 6.048 1.00 46.31 307 THR A O 1
ATOM 2506 N N . PHE A 1 308 ? -14.090 55.180 4.163 1.00 37.91 308 PHE A N 1
ATOM 2507 C CA . PHE A 1 308 ? -12.628 55.242 4.126 1.00 37.91 308 PHE A CA 1
ATOM 2508 C C . PHE A 1 308 ? -12.162 56.647 3.689 1.00 37.91 308 PHE A C 1
ATOM 2510 O O . PHE A 1 308 ? -12.727 57.206 2.743 1.00 37.91 308 PHE A O 1
ATOM 2517 N N . PRO A 1 309 ? -11.136 57.240 4.330 1.00 38.50 309 PRO A N 1
ATOM 2518 C CA . PRO A 1 309 ? -10.566 58.509 3.890 1.00 38.50 309 PRO A CA 1
ATOM 2519 C C . PRO A 1 309 ? -9.702 58.329 2.625 1.00 38.50 309 PRO A C 1
ATOM 2521 O O . PRO A 1 309 ? -9.098 57.270 2.441 1.00 38.50 309 PRO A O 1
ATOM 2524 N N . PRO A 1 310 ? -9.624 59.351 1.753 1.00 48.50 310 PRO A N 1
ATOM 2525 C CA . PRO A 1 310 ? -8.956 59.240 0.460 1.00 48.50 310 PRO A CA 1
ATOM 2526 C C . PRO A 1 310 ? -7.426 59.322 0.574 1.00 48.50 310 PRO A C 1
ATOM 2528 O O . PRO A 1 310 ? -6.900 60.139 1.335 1.00 48.50 310 PRO A O 1
ATOM 2531 N N . PHE A 1 311 ? -6.741 58.522 -0.250 1.00 48.34 311 PHE A N 1
ATOM 2532 C CA . PHE A 1 311 ? -5.368 58.750 -0.714 1.00 48.34 311 PHE A CA 1
ATOM 2533 C C . PHE A 1 311 ? -5.395 59.206 -2.174 1.00 48.34 311 PHE A C 1
ATOM 2535 O O . PHE A 1 311 ? -6.219 58.652 -2.939 1.00 48.34 311 PHE A O 1
#

Secondary structure (DSSP, 8-state):
----EEEEEEEEESSPPPHHHHHHHHHHHHS------HHHHTTS--HHHHHTT----GGGTT------HHHHHHHS-HHHHHHHHHHHTT-----S---SSS---EEEEGGGTEEEE---S--TTHHHHHHHHIIIIITTTT--EEEEEEEEETTS-EEEEEEETTEEEEEE-TT--SPPPP-TT-PPPPEEEEEEESEE-HHHHHHHHHTT-EEEEEEETTEEEEEEEEE-TTHHHHHSS-SEEEETTTEEEEGGGTEEEEEPPP--SPPTT---GGGTTT---EEE-TTT------TTPPP----PPP-

Sequence (311 aa):
MGYDRTFRGFFGLDKALQPEQSAYLRRFTEMRHVPRNEELLRGIPDPLRALVGLPLGEGGMYFTGMIDEDLDAQLRTAEDSERWRAEEEGLWRMEAINFPSSRCQWVPKFHGTAIGWDGEEKFYGAVGWLRFLIEHFLRPWGYYLSGSVQYEGEQGEHGRIVVEQDEVVAVEERDSLLPREPSEGTEPDPHIYWMTVGAVSEQARQALVEADGQVIDVHASPPVVLVGLPYDVNYYFRHRYDDLAIWRTEGIQVRSKGLRFEYGDLWNEPDERGLDPSWRGCVRDTLMLPEEYHMPVVKGLPTDDETFPPF